Protein AF-A0A7J2HM50-F1 (afdb_monomer)

Nearest PDB structures (foldseek):
  4qa8-assembly1_A  TM=3.841E-01  e=3.245E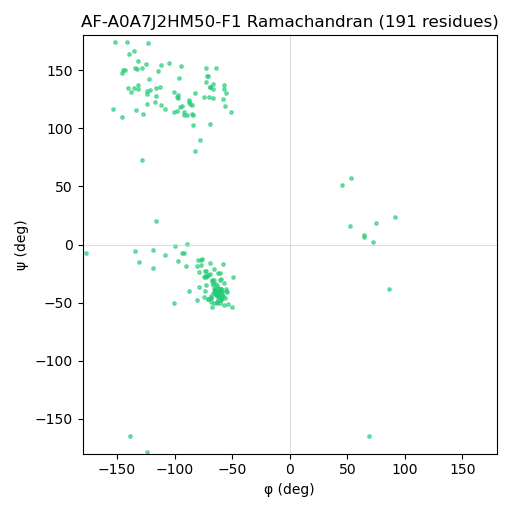+00  Mycobacterium tuberculosis variant bovis AF2122/97
  3cdd-assembly2_D  TM=2.716E-01  e=8.329E+00  Shewanella oneidensis MR-1

Secondary structure (DSSP, 8-state):
--EEEEETTEEEEEEEEEEEEETTEEEEEEEEEEEEEHHHHHS--S-TTS-EEEEEEEEE-TTTS-HHHHHHHHHHHSS-SHHHHHHHH--EE-HHHHHH---SSPPP----EEEE-SSS-EEEESSHHHHHHHIIIIIHHHHHHHHHTHHHHHTSBSSTT--BHHHHHHHHHH---HHHHHHHHHHHHHTT-

pLDDT: mean 90.36, std 8.56, range [51.78, 98.38]

Structure (mmCIF, N/CA/C/O backbone):
data_AF-A0A7J2HM50-F1
#
_entry.id   AF-A0A7J2HM50-F1
#
loop_
_atom_site.group_PDB
_atom_site.id
_atom_site.type_symbol
_atom_site.label_atom_id
_atom_site.label_alt_id
_atom_site.label_comp_id
_atom_site.label_asym_id
_atom_site.label_entity_id
_atom_site.label_seq_id
_atom_site.pdbx_PDB_ins_code
_atom_site.Cartn_x
_atom_site.Cartn_y
_atom_site.Cartn_z
_atom_site.occupancy
_atom_site.B_iso_or_equiv
_atom_site.auth_seq_id
_atom_site.auth_comp_id
_atom_site.auth_asym_id
_atom_site.auth_atom_id
_atom_site.pdbx_PDB_model_num
ATOM 1 N N . MET A 1 1 ? -12.171 10.254 -10.089 1.00 84.00 1 MET A N 1
ATOM 2 C CA . MET A 1 1 ? -10.933 10.661 -10.786 1.00 84.00 1 MET A CA 1
ATOM 3 C C . MET A 1 1 ? -9.874 10.498 -9.742 1.00 84.00 1 MET A C 1
ATOM 5 O O . MET A 1 1 ? -10.052 11.062 -8.670 1.00 84.00 1 MET A O 1
ATOM 9 N N . VAL A 1 2 ? -8.880 9.668 -10.039 1.00 94.94 2 VAL A N 1
ATOM 10 C CA . VAL A 1 2 ? -7.846 9.323 -9.071 1.00 94.94 2 VAL A CA 1
ATOM 11 C C . VAL A 1 2 ? -6.965 10.548 -8.846 1.00 94.94 2 VAL A C 1
ATOM 13 O O . VAL A 1 2 ? -6.499 11.164 -9.804 1.00 94.94 2 VAL A O 1
ATOM 16 N N . GLU A 1 3 ? -6.803 10.919 -7.585 1.00 97.25 3 GLU A N 1
ATOM 17 C CA . GLU A 1 3 ? -5.866 11.930 -7.113 1.00 97.25 3 GLU A CA 1
ATOM 18 C C . GLU A 1 3 ? -4.566 11.248 -6.678 1.00 97.25 3 GLU A C 1
ATOM 20 O O . GLU A 1 3 ? -4.557 10.070 -6.311 1.00 97.25 3 GLU A O 1
ATOM 25 N N . PHE A 1 4 ? -3.467 11.995 -6.737 1.00 97.56 4 PHE A N 1
ATOM 26 C CA . PHE A 1 4 ? -2.127 11.496 -6.459 1.00 97.56 4 PHE A CA 1
ATOM 27 C C . PHE A 1 4 ? -1.475 12.329 -5.364 1.00 97.56 4 PHE A C 1
ATOM 29 O O . PHE A 1 4 ? -1.471 13.559 -5.436 1.00 97.56 4 PHE A O 1
ATOM 36 N N . GLU A 1 5 ? -0.894 11.655 -4.381 1.00 97.31 5 GLU A N 1
ATOM 37 C CA . GLU A 1 5 ? -0.124 12.268 -3.306 1.00 97.31 5 GLU A CA 1
ATOM 38 C C . GLU A 1 5 ? 1.241 11.576 -3.229 1.00 97.31 5 GLU A C 1
ATOM 40 O O . GLU A 1 5 ? 1.327 10.383 -2.947 1.00 97.31 5 GLU A O 1
ATOM 45 N N . GLU A 1 6 ? 2.302 12.309 -3.562 1.00 96.50 6 GLU A N 1
ATOM 46 C CA . GLU A 1 6 ? 3.658 11.768 -3.680 1.00 96.50 6 GLU A CA 1
ATOM 47 C C . GLU A 1 6 ? 4.474 11.977 -2.408 1.00 96.50 6 GLU A C 1
ATOM 49 O O . GLU A 1 6 ? 4.412 13.023 -1.760 1.00 96.50 6 GLU A O 1
ATOM 54 N N . TYR A 1 7 ? 5.292 10.976 -2.113 1.00 95.00 7 TYR A N 1
ATOM 55 C CA . TYR A 1 7 ? 6.229 10.903 -1.008 1.00 95.00 7 TYR A CA 1
ATOM 56 C C . TYR A 1 7 ? 7.571 10.345 -1.529 1.00 95.00 7 TYR A C 1
ATOM 58 O O . TYR A 1 7 ? 7.629 9.833 -2.650 1.00 95.00 7 TYR A O 1
ATOM 66 N N . PRO A 1 8 ? 8.675 10.427 -0.765 1.00 92.56 8 PRO A N 1
ATOM 67 C CA . PRO A 1 8 ? 9.940 9.815 -1.178 1.00 92.56 8 PRO A CA 1
ATOM 68 C C . PRO A 1 8 ? 9.770 8.312 -1.458 1.00 92.56 8 PRO A C 1
ATOM 70 O O . PRO A 1 8 ? 9.339 7.582 -0.575 1.00 92.56 8 PRO A O 1
ATOM 73 N N . GLY A 1 9 ? 10.045 7.862 -2.688 1.00 93.62 9 GLY A N 1
ATOM 74 C CA . GLY A 1 9 ? 9.915 6.450 -3.088 1.00 93.62 9 GLY A CA 1
ATOM 75 C C . GLY A 1 9 ? 8.489 5.876 -3.051 1.00 93.62 9 GLY A C 1
ATOM 76 O O . GLY A 1 9 ? 8.313 4.675 -3.231 1.00 93.62 9 GLY A O 1
ATOM 77 N N . MET A 1 10 ? 7.455 6.694 -2.826 1.00 97.38 10 MET A N 1
ATOM 78 C CA . MET A 1 10 ? 6.094 6.210 -2.580 1.00 97.38 10 MET A CA 1
ATOM 79 C C . MET A 1 10 ? 5.042 7.160 -3.160 1.00 97.38 10 MET A C 1
ATOM 81 O O . MET A 1 10 ? 5.202 8.377 -3.174 1.00 97.38 10 MET A O 1
ATOM 85 N N . ILE A 1 11 ? 3.918 6.616 -3.613 1.00 98.38 11 ILE A N 1
ATOM 86 C CA . ILE A 1 11 ? 2.762 7.390 -4.064 1.00 98.38 11 ILE A CA 1
ATOM 87 C C . ILE A 1 11 ? 1.471 6.805 -3.508 1.00 98.38 11 ILE A C 1
ATOM 89 O O . ILE A 1 11 ? 1.241 5.602 -3.574 1.00 98.38 11 ILE A O 1
ATOM 93 N N . ALA A 1 12 ? 0.601 7.667 -2.996 1.00 98.19 12 ALA A N 1
ATOM 94 C CA . ALA A 1 12 ? -0.767 7.314 -2.667 1.00 98.19 12 ALA A CA 1
ATOM 95 C C . ALA A 1 12 ? -1.704 7.717 -3.808 1.00 98.19 12 ALA A C 1
ATOM 97 O O . ALA A 1 12 ? -1.701 8.854 -4.288 1.00 98.19 12 ALA A O 1
ATOM 98 N N . LEU A 1 13 ? -2.510 6.757 -4.238 1.00 98.19 13 LEU A N 1
ATOM 99 C CA . LEU A 1 13 ? -3.588 6.906 -5.195 1.00 98.19 13 LEU A CA 1
ATOM 100 C C . LEU A 1 13 ? -4.882 6.981 -4.392 1.00 98.19 13 LEU A C 1
ATOM 102 O O . LEU A 1 13 ? -5.125 6.138 -3.525 1.00 98.19 13 LEU A O 1
ATOM 106 N N . LYS A 1 14 ? -5.711 7.978 -4.692 1.00 98.00 14 LYS A N 1
ATOM 107 C CA . LYS A 1 14 ? -6.894 8.296 -3.887 1.00 98.00 14 LYS A CA 1
ATOM 108 C C . LYS A 1 14 ? -8.102 8.469 -4.791 1.00 98.00 14 LYS A C 1
ATOM 110 O O . LYS A 1 14 ? -8.040 9.186 -5.786 1.00 98.00 14 LYS A O 1
ATOM 115 N N . ASP A 1 15 ? -9.232 7.866 -4.450 1.00 97.31 15 ASP A N 1
ATOM 116 C CA . ASP A 1 15 ? -10.513 8.180 -5.084 1.00 97.31 15 ASP A CA 1
ATOM 117 C C . ASP A 1 15 ? -11.607 8.178 -4.018 1.00 97.31 15 ASP A C 1
ATOM 119 O O . ASP A 1 15 ? -11.710 7.272 -3.198 1.00 97.31 15 ASP A O 1
ATOM 123 N N . LYS A 1 16 ? -12.478 9.188 -4.047 1.00 95.19 16 LYS A N 1
ATOM 124 C CA . LYS A 1 16 ? -13.581 9.338 -3.084 1.00 95.19 16 LYS A CA 1
ATOM 125 C C . LYS A 1 16 ? -14.555 8.152 -3.039 1.00 95.19 16 LYS A C 1
ATOM 127 O O . LYS A 1 16 ? -15.383 8.088 -2.132 1.00 95.19 16 LYS A O 1
ATOM 132 N N . ASN A 1 17 ? -14.540 7.287 -4.053 1.00 95.88 17 ASN A N 1
ATOM 133 C CA . ASN A 1 17 ? -15.390 6.102 -4.125 1.00 95.88 17 ASN A CA 1
ATOM 134 C C . ASN A 1 17 ? -14.715 4.851 -3.541 1.00 95.88 17 ASN A C 1
ATOM 136 O O . ASN A 1 17 ? -15.369 3.817 -3.429 1.00 95.88 17 ASN A O 1
ATOM 140 N N . TRP A 1 18 ? -13.434 4.921 -3.178 1.00 97.19 18 TRP A N 1
ATOM 141 C CA . TRP A 1 18 ? -12.698 3.807 -2.589 1.00 97.19 18 TRP A CA 1
ATOM 142 C C . TRP A 1 18 ? -12.953 3.767 -1.090 1.00 97.19 18 TRP A C 1
ATOM 144 O O . TRP A 1 18 ? -12.468 4.597 -0.320 1.00 97.19 18 TRP A O 1
ATOM 154 N N . LYS A 1 19 ? -13.809 2.827 -0.690 1.00 96.19 19 LYS A N 1
ATOM 155 C CA . LYS A 1 19 ? -14.300 2.719 0.679 1.00 96.19 19 LYS A CA 1
ATOM 156 C C . LYS A 1 19 ? -14.455 1.266 1.100 1.00 96.19 19 LYS A C 1
ATOM 158 O O . LYS A 1 19 ? -14.781 0.406 0.284 1.00 96.19 19 LYS A O 1
ATOM 163 N N . ALA A 1 20 ? -14.294 1.030 2.392 1.00 94.50 20 ALA A N 1
ATOM 164 C CA . ALA A 1 20 ? -14.742 -0.167 3.089 1.00 94.50 20 ALA A CA 1
ATOM 165 C C . ALA A 1 20 ? -15.881 0.194 4.051 1.00 94.50 20 ALA A C 1
ATOM 167 O O . ALA A 1 20 ? -15.973 1.332 4.510 1.00 94.50 20 ALA A O 1
ATOM 168 N N . VAL A 1 21 ? -16.740 -0.776 4.364 1.00 92.06 21 VAL A N 1
ATOM 169 C CA . VAL A 1 21 ? -17.772 -0.634 5.399 1.00 92.06 21 VAL A CA 1
ATOM 170 C C . VAL A 1 21 ? -17.416 -1.562 6.551 1.00 92.06 21 VAL A C 1
ATOM 172 O O . VAL A 1 21 ? -17.314 -2.769 6.349 1.00 92.06 21 VAL A O 1
ATOM 175 N N . ILE A 1 22 ? -17.216 -0.993 7.738 1.00 87.81 22 ILE A N 1
ATOM 176 C CA . ILE A 1 22 ? -16.940 -1.719 8.984 1.00 87.81 22 ILE A CA 1
ATOM 177 C C . ILE A 1 22 ? -17.999 -1.283 9.990 1.00 87.81 22 ILE A C 1
ATOM 179 O O . ILE A 1 22 ? -18.112 -0.088 10.248 1.00 87.81 22 ILE A O 1
ATOM 183 N N . ASP A 1 23 ? -18.791 -2.221 10.514 1.00 85.31 23 ASP A N 1
ATOM 184 C CA . ASP A 1 23 ? -19.851 -1.957 11.501 1.00 85.31 23 ASP A CA 1
ATOM 185 C C . ASP A 1 23 ? -20.730 -0.737 11.146 1.00 85.31 23 ASP A C 1
ATOM 187 O O . ASP A 1 23 ? -20.903 0.193 11.932 1.00 85.31 23 ASP A O 1
ATOM 191 N N . ASP A 1 24 ? -21.243 -0.720 9.909 1.00 86.69 24 ASP A N 1
ATOM 192 C CA . ASP A 1 24 ? -22.063 0.355 9.319 1.00 86.69 24 ASP A CA 1
ATOM 193 C C . ASP A 1 24 ? -21.363 1.721 9.142 1.00 86.69 24 ASP A C 1
ATOM 195 O O . ASP A 1 24 ? -21.987 2.700 8.721 1.00 86.69 24 ASP A O 1
ATOM 199 N N . ARG A 1 25 ? -20.053 1.808 9.398 1.00 91.31 25 ARG A N 1
ATOM 200 C CA . ARG A 1 25 ? -19.233 2.996 9.141 1.00 91.31 25 ARG A CA 1
ATOM 201 C C . ARG A 1 25 ? -18.487 2.867 7.819 1.00 91.31 25 ARG A C 1
ATOM 203 O O . ARG A 1 25 ? -17.739 1.918 7.599 1.00 91.31 25 ARG A O 1
ATOM 210 N N . GLU A 1 26 ? -18.633 3.874 6.961 1.00 95.44 26 GLU A N 1
ATOM 211 C CA . GLU A 1 26 ? -17.787 4.023 5.777 1.00 95.44 26 GLU A CA 1
ATOM 212 C C . GLU A 1 26 ? -16.393 4.524 6.175 1.00 95.44 26 GLU A C 1
ATOM 214 O O . GLU A 1 26 ? -16.256 5.556 6.837 1.00 95.44 26 GLU A O 1
ATOM 219 N N . ILE A 1 27 ? -15.367 3.803 5.734 1.00 96.75 27 ILE A N 1
ATOM 220 C CA . ILE A 1 27 ? -13.954 4.136 5.898 1.00 96.75 27 ILE A CA 1
ATOM 221 C C . ILE A 1 27 ? -13.364 4.347 4.509 1.00 96.75 27 ILE A C 1
ATOM 223 O O . ILE A 1 27 ? -13.447 3.460 3.660 1.00 96.75 27 ILE A O 1
ATOM 227 N N . ASN A 1 28 ? -12.789 5.519 4.263 1.00 97.75 28 ASN A N 1
ATOM 228 C CA . ASN A 1 28 ? -12.095 5.823 3.019 1.00 97.75 28 ASN A CA 1
ATOM 229 C C . ASN A 1 28 ? -10.762 5.074 2.979 1.00 97.75 28 ASN A C 1
ATOM 231 O O . ASN A 1 28 ? -10.063 4.973 3.991 1.00 97.75 28 ASN A O 1
ATOM 235 N N . LEU A 1 29 ? -10.433 4.556 1.801 1.00 98.12 29 LEU A N 1
ATOM 236 C CA . LEU A 1 29 ? -9.229 3.780 1.558 1.00 98.12 29 LEU A CA 1
ATOM 237 C C . LEU A 1 29 ? -8.397 4.423 0.452 1.00 98.12 29 LEU A C 1
ATOM 239 O O . LEU A 1 29 ? -8.941 4.878 -0.554 1.00 98.12 29 LEU A O 1
ATOM 243 N N . ASP A 1 30 ? -7.085 4.363 0.622 1.00 98.00 30 ASP A N 1
ATOM 244 C CA . ASP A 1 30 ? -6.092 4.768 -0.363 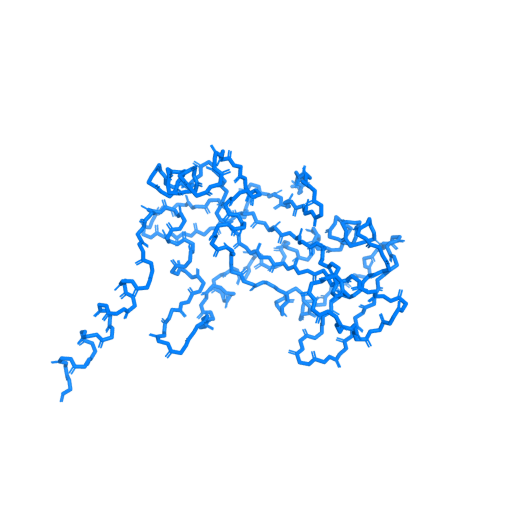1.00 98.00 30 ASP A CA 1
ATOM 245 C C . ASP A 1 30 ? -5.302 3.535 -0.824 1.00 98.00 30 ASP A C 1
ATOM 247 O O . ASP A 1 30 ? -5.104 2.579 -0.065 1.00 98.00 30 ASP A O 1
ATOM 251 N N . LEU A 1 31 ? -4.844 3.546 -2.077 1.00 98.31 31 LEU A N 1
ATOM 252 C CA . LEU A 1 31 ? -3.865 2.577 -2.566 1.00 98.31 31 LEU A CA 1
ATOM 253 C C . LEU A 1 31 ? -2.485 3.225 -2.514 1.00 98.31 31 LEU A C 1
ATOM 255 O O . LEU A 1 31 ? -2.218 4.181 -3.234 1.00 98.31 31 LEU A O 1
ATOM 259 N N . VAL A 1 32 ? -1.614 2.697 -1.671 1.00 98.25 32 VAL A N 1
ATOM 260 C CA . VAL A 1 32 ? -0.233 3.142 -1.518 1.00 98.25 32 VAL A CA 1
ATOM 261 C C . VAL A 1 32 ? 0.661 2.243 -2.357 1.00 98.25 32 VAL A C 1
ATOM 263 O O . VAL A 1 32 ? 0.605 1.023 -2.223 1.00 98.25 32 VAL A O 1
ATOM 266 N N . CYS A 1 33 ? 1.473 2.834 -3.224 1.00 98.12 33 CYS A N 1
ATOM 267 C CA . CYS A 1 33 ? 2.450 2.136 -4.044 1.00 98.12 33 CYS A CA 1
ATOM 268 C C . CYS A 1 33 ? 3.859 2.587 -3.653 1.00 98.12 33 CYS A C 1
ATOM 270 O O . CYS A 1 33 ? 4.130 3.787 -3.648 1.00 98.12 33 CYS A O 1
ATOM 272 N N . GLU A 1 34 ? 4.748 1.645 -3.355 1.00 97.94 34 GLU A N 1
ATOM 273 C CA . GLU A 1 34 ? 6.134 1.906 -2.960 1.00 97.94 34 GLU A CA 1
ATOM 274 C C . GLU A 1 34 ? 7.097 1.320 -3.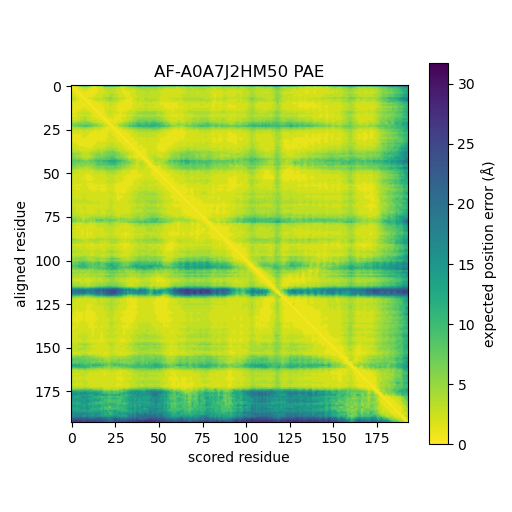996 1.00 97.94 34 GLU A C 1
ATOM 276 O O . GLU A 1 34 ? 6.937 0.188 -4.456 1.00 97.94 34 GLU A O 1
ATOM 281 N N . ALA A 1 35 ? 8.101 2.107 -4.366 1.00 97.69 35 ALA A N 1
ATOM 282 C CA . ALA A 1 35 ? 9.238 1.680 -5.157 1.00 97.69 35 ALA A CA 1
ATOM 283 C C . ALA A 1 35 ? 10.360 1.232 -4.210 1.00 97.69 35 ALA A C 1
ATOM 285 O O . ALA A 1 35 ? 10.919 2.044 -3.478 1.00 97.69 35 ALA A O 1
ATOM 286 N N . ILE A 1 36 ? 10.688 -0.058 -4.226 1.00 96.19 36 ILE A N 1
ATOM 287 C CA . ILE A 1 36 ? 11.703 -0.650 -3.353 1.00 96.19 36 ILE A CA 1
ATOM 288 C C . ILE A 1 36 ? 12.934 -1.001 -4.181 1.00 96.19 36 ILE A C 1
ATOM 290 O O . ILE A 1 36 ? 12.878 -1.884 -5.037 1.00 96.19 36 ILE A O 1
ATOM 294 N N . ASP A 1 37 ? 14.064 -0.359 -3.894 1.00 95.88 37 ASP A N 1
ATOM 295 C CA . ASP A 1 37 ? 15.367 -0.819 -4.374 1.00 95.88 37 ASP A CA 1
ATOM 296 C C . ASP A 1 37 ? 15.747 -2.125 -3.662 1.00 95.88 37 ASP A C 1
ATOM 298 O O . ASP A 1 37 ? 16.132 -2.141 -2.489 1.00 95.88 37 ASP A O 1
ATOM 302 N N . MET A 1 38 ? 15.617 -3.240 -4.381 1.00 94.50 38 MET A N 1
ATOM 303 C CA . MET A 1 38 ? 15.848 -4.573 -3.830 1.00 94.50 38 MET A CA 1
ATOM 304 C C . MET A 1 38 ? 17.327 -4.869 -3.586 1.00 94.50 38 MET A C 1
ATOM 306 O O . MET A 1 38 ? 17.640 -5.630 -2.663 1.00 94.50 38 MET A O 1
ATOM 310 N N . GLU A 1 39 ? 18.232 -4.246 -4.347 1.00 92.56 39 GLU A N 1
ATOM 311 C CA . GLU A 1 39 ? 19.673 -4.367 -4.120 1.00 92.56 39 GLU A CA 1
ATOM 312 C C . GLU A 1 39 ? 20.027 -3.736 -2.774 1.00 92.56 39 GLU A C 1
ATOM 314 O O . GLU A 1 39 ? 20.618 -4.389 -1.913 1.00 92.56 39 GLU A O 1
ATOM 319 N N . SER A 1 40 ? 19.566 -2.505 -2.548 1.00 91.50 40 SER A N 1
ATOM 320 C CA . SER A 1 40 ? 19.766 -1.798 -1.282 1.00 91.50 40 SER A CA 1
ATOM 321 C C . SER A 1 40 ? 19.048 -2.473 -0.105 1.00 91.50 40 SER A C 1
ATOM 323 O O . SER A 1 40 ? 19.589 -2.516 1.002 1.00 91.50 40 SER A O 1
ATOM 325 N N . ALA A 1 41 ? 17.841 -3.012 -0.316 1.00 91.00 41 ALA A N 1
ATOM 326 C CA . ALA A 1 41 ? 17.024 -3.593 0.752 1.00 91.00 41 ALA A CA 1
ATOM 327 C C . ALA A 1 41 ? 17.457 -5.009 1.166 1.00 91.00 41 ALA A C 1
ATOM 329 O O . ALA A 1 41 ? 17.356 -5.365 2.342 1.00 91.00 41 ALA A O 1
ATOM 330 N N . THR A 1 42 ? 17.904 -5.834 0.215 1.00 91.25 42 THR A N 1
ATOM 331 C CA . THR A 1 42 ? 18.129 -7.273 0.452 1.00 91.25 42 THR A CA 1
ATOM 332 C C . THR A 1 42 ? 19.484 -7.788 -0.024 1.00 91.25 42 THR A C 1
ATOM 334 O O . THR A 1 42 ? 19.893 -8.871 0.389 1.00 91.25 42 THR A O 1
ATOM 337 N N . GLY A 1 43 ? 20.198 -7.033 -0.863 1.00 89.75 43 GLY A N 1
ATOM 338 C CA . GLY A 1 43 ? 21.407 -7.498 -1.545 1.00 89.75 43 GLY A CA 1
ATOM 339 C C . GLY A 1 43 ? 21.140 -8.507 -2.666 1.00 89.75 43 GLY A C 1
ATOM 340 O O . GLY A 1 43 ? 22.088 -8.996 -3.276 1.00 89.75 43 GLY A O 1
ATOM 341 N N . GLU A 1 44 ? 19.874 -8.828 -2.944 1.00 86.19 44 GLU A N 1
ATOM 342 C CA . GLU A 1 44 ? 19.461 -9.762 -3.987 1.00 86.19 44 GLU A CA 1
ATOM 343 C C . GLU A 1 44 ? 18.485 -9.082 -4.949 1.00 86.19 44 GLU A C 1
ATOM 345 O O . GLU A 1 44 ? 17.469 -8.511 -4.552 1.00 86.19 44 GLU A O 1
ATOM 350 N N . VAL A 1 45 ? 18.772 -9.186 -6.245 1.00 87.88 45 VAL A N 1
ATOM 351 C CA . VAL A 1 45 ? 17.924 -8.642 -7.305 1.00 87.88 45 VAL A CA 1
ATOM 352 C C . VAL A 1 45 ? 17.510 -9.779 -8.227 1.00 87.88 45 VAL A C 1
ATOM 354 O O . VAL A 1 45 ? 18.340 -10.590 -8.636 1.00 87.88 45 VAL A O 1
ATOM 357 N N . LYS A 1 46 ? 16.216 -9.858 -8.568 1.00 84.50 46 LYS A N 1
ATOM 358 C CA . LYS A 1 46 ? 15.736 -10.866 -9.530 1.00 84.50 46 LYS A CA 1
ATOM 359 C C . LYS A 1 46 ? 16.271 -10.599 -10.938 1.00 84.50 46 LYS A C 1
ATOM 361 O O . LYS A 1 46 ? 16.436 -11.537 -11.713 1.00 84.50 46 LYS A O 1
ATOM 366 N N . ASP A 1 47 ? 16.503 -9.331 -11.258 1.00 89.56 47 ASP A N 1
ATOM 367 C CA . ASP A 1 47 ? 17.011 -8.882 -12.542 1.00 89.56 47 ASP A CA 1
ATOM 368 C C . ASP A 1 47 ? 17.757 -7.547 -12.408 1.00 89.56 47 ASP A C 1
ATOM 370 O O . ASP A 1 47 ? 17.159 -6.535 -12.055 1.00 89.56 47 ASP A O 1
ATOM 374 N N . GLU A 1 48 ? 19.056 -7.544 -12.703 1.00 90.69 48 GLU A N 1
ATOM 375 C CA . GLU A 1 48 ? 19.922 -6.365 -12.537 1.00 90.69 48 GLU A CA 1
ATOM 376 C C . GLU A 1 48 ? 19.512 -5.171 -13.420 1.00 90.69 48 GLU A C 1
ATOM 378 O O . GLU A 1 48 ? 19.809 -4.030 -13.078 1.00 90.69 48 GLU A O 1
ATOM 383 N N . GLU A 1 49 ? 18.823 -5.395 -14.547 1.00 94.00 49 GLU A N 1
ATOM 384 C CA . GLU A 1 49 ? 18.345 -4.299 -15.404 1.00 94.00 49 GLU A CA 1
ATOM 385 C C . GLU A 1 49 ? 17.076 -3.639 -14.834 1.00 94.00 49 GLU A C 1
ATOM 387 O O . GLU A 1 49 ? 16.794 -2.478 -15.130 1.00 94.00 49 GLU A O 1
ATOM 392 N N . TYR A 1 50 ? 16.318 -4.356 -14.000 1.00 95.06 50 TYR A N 1
ATOM 393 C CA . TYR A 1 50 ? 15.078 -3.880 -13.384 1.00 95.06 50 TYR A CA 1
ATOM 394 C C . TYR A 1 50 ? 15.142 -4.108 -11.872 1.00 95.06 50 TYR A C 1
ATOM 396 O O . TYR A 1 50 ? 14.472 -5.016 -11.381 1.00 95.06 50 TYR A O 1
ATOM 404 N N . PRO A 1 51 ? 15.952 -3.331 -11.129 1.00 95.50 51 PRO A N 1
ATOM 405 C CA . PRO A 1 51 ? 16.230 -3.610 -9.724 1.00 95.50 51 PRO A CA 1
ATOM 406 C C . PRO A 1 51 ? 15.131 -3.158 -8.758 1.00 95.50 51 PRO A C 1
ATOM 408 O O . PRO A 1 51 ? 15.129 -3.561 -7.593 1.00 95.50 51 PRO A O 1
ATOM 411 N N . ILE A 1 52 ? 14.193 -2.331 -9.223 1.00 97.06 52 ILE A N 1
ATOM 412 C CA . ILE A 1 52 ? 13.177 -1.713 -8.375 1.00 97.06 52 ILE A CA 1
ATOM 413 C C . ILE A 1 52 ? 11.915 -2.569 -8.369 1.00 97.06 52 ILE A C 1
ATOM 415 O O . ILE A 1 52 ? 11.285 -2.752 -9.407 1.00 97.06 52 ILE A O 1
ATOM 419 N N . LEU A 1 53 ? 11.501 -3.061 -7.207 1.00 95.44 53 LEU A N 1
ATOM 420 C CA . LEU A 1 53 ? 10.220 -3.739 -7.031 1.00 95.44 53 LEU A CA 1
ATOM 421 C C . LEU A 1 53 ? 9.131 -2.705 -6.721 1.00 95.44 53 LEU A C 1
ATOM 423 O O . LEU A 1 53 ? 9.248 -1.957 -5.755 1.00 95.44 53 LEU A O 1
ATOM 427 N N . LEU A 1 54 ? 8.055 -2.684 -7.507 1.00 96.06 54 LEU A N 1
ATOM 428 C CA . LEU A 1 54 ? 6.868 -1.887 -7.202 1.00 96.06 54 LEU A CA 1
ATOM 429 C C . LEU A 1 54 ? 5.902 -2.718 -6.356 1.00 96.06 54 LEU A C 1
ATOM 431 O O . LEU A 1 54 ? 5.300 -3.664 -6.871 1.00 96.06 54 LEU A O 1
ATOM 435 N N . THR A 1 55 ? 5.732 -2.342 -5.090 1.00 95.38 55 THR A N 1
ATOM 436 C CA . THR A 1 55 ? 4.782 -2.979 -4.171 1.00 95.38 55 THR A CA 1
ATOM 437 C C . THR A 1 55 ? 3.552 -2.108 -3.938 1.00 95.38 55 THR A C 1
ATOM 439 O O . THR A 1 55 ? 3.587 -0.893 -4.143 1.00 95.38 55 THR A O 1
ATOM 442 N N . CYS A 1 56 ? 2.427 -2.713 -3.558 1.00 96.00 56 CYS A N 1
ATOM 443 C CA . CYS A 1 56 ? 1.153 -2.020 -3.378 1.00 96.00 56 CYS A CA 1
ATOM 444 C C . CYS A 1 56 ? 0.410 -2.480 -2.129 1.00 96.00 56 CYS A C 1
ATOM 446 O O . CYS A 1 56 ? 0.162 -3.668 -1.942 1.00 96.00 56 CYS A O 1
ATOM 448 N N . SER A 1 57 ? -0.055 -1.530 -1.324 1.00 97.12 57 SER A N 1
AT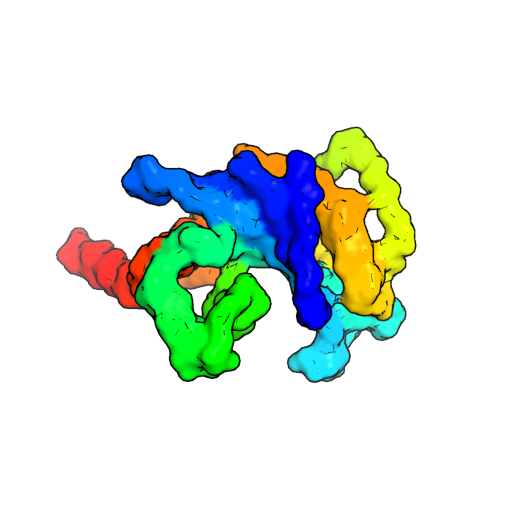OM 449 C CA . SER A 1 57 ? -0.840 -1.777 -0.118 1.00 97.12 57 SER A CA 1
ATOM 450 C C . SER A 1 57 ? -2.087 -0.903 -0.065 1.00 97.12 57 SER A C 1
ATOM 452 O O . SER A 1 57 ? -2.038 0.293 -0.329 1.00 97.12 57 SER A O 1
ATOM 454 N N . ILE A 1 58 ? -3.213 -1.483 0.331 1.00 97.94 58 ILE A N 1
ATOM 455 C CA . ILE A 1 58 ? -4.420 -0.738 0.687 1.00 97.94 58 ILE A CA 1
ATOM 456 C C . ILE A 1 58 ? -4.276 -0.250 2.128 1.00 97.94 58 ILE A C 1
ATOM 458 O O . ILE A 1 58 ? -3.963 -1.035 3.029 1.00 97.94 58 ILE A O 1
ATOM 462 N N . MET A 1 59 ? -4.536 1.033 2.349 1.00 97.62 59 MET A N 1
ATOM 463 C CA . MET A 1 59 ? -4.486 1.673 3.662 1.00 97.62 59 MET A CA 1
ATOM 464 C C . MET A 1 59 ? -5.730 2.515 3.918 1.00 97.62 59 MET A C 1
ATOM 466 O O . MET A 1 59 ? -6.405 2.947 2.987 1.00 97.62 59 MET A O 1
ATOM 470 N N . VAL A 1 60 ? -6.032 2.769 5.189 1.00 97.75 60 VAL A N 1
ATOM 471 C CA . VAL A 1 60 ? -7.058 3.742 5.582 1.00 97.75 60 VAL A CA 1
ATOM 472 C C . VAL A 1 60 ? -6.584 5.155 5.249 1.00 97.75 60 VAL A C 1
ATOM 474 O O . VAL A 1 60 ? -5.454 5.513 5.564 1.00 97.75 60 VAL A O 1
ATOM 477 N N . ASP A 1 61 ? -7.452 5.980 4.663 1.00 97.19 61 ASP A N 1
ATOM 478 C CA . ASP A 1 61 ? -7.168 7.401 4.432 1.00 97.19 61 ASP A CA 1
ATOM 479 C C . ASP A 1 61 ? -6.837 8.084 5.777 1.00 97.19 61 ASP A C 1
ATOM 481 O O . ASP A 1 61 ? -7.570 7.900 6.763 1.00 97.19 61 ASP A O 1
ATOM 485 N N . PRO A 1 62 ? -5.775 8.910 5.860 1.00 95.81 62 PRO A N 1
ATOM 486 C CA . PRO A 1 62 ? -5.395 9.605 7.086 1.00 95.81 62 PRO A CA 1
ATOM 487 C C . PRO A 1 62 ? -6.538 10.339 7.795 1.00 95.81 62 PRO A C 1
ATOM 489 O O . PRO A 1 62 ? -6.496 10.489 9.019 1.00 95.81 62 PRO A O 1
ATOM 492 N N . LYS A 1 63 ? -7.576 10.803 7.089 1.00 95.44 63 LYS A N 1
ATOM 493 C CA . LYS A 1 63 ? -8.737 11.464 7.709 1.00 95.44 63 LYS A CA 1
ATOM 494 C C . LYS A 1 63 ? -9.574 10.516 8.575 1.00 95.44 63 LYS A C 1
ATOM 496 O O . LYS A 1 63 ? -10.064 10.953 9.615 1.00 95.44 63 LYS A O 1
ATOM 501 N N . ASP A 1 64 ? -9.655 9.237 8.210 1.00 96.62 64 ASP A N 1
ATOM 502 C CA . ASP A 1 64 ? -10.481 8.233 8.890 1.00 96.62 64 ASP A CA 1
ATOM 503 C C . ASP A 1 64 ? -9.713 7.388 9.906 1.00 96.62 64 ASP A C 1
ATOM 505 O O . ASP A 1 64 ? -10.337 6.755 10.763 1.00 96.62 64 ASP A O 1
ATOM 509 N N . MET A 1 65 ? -8.377 7.433 9.873 1.00 96.25 65 MET A N 1
ATOM 510 C CA . MET A 1 65 ? -7.534 6.818 10.897 1.00 96.25 65 MET A CA 1
ATOM 511 C C . MET A 1 65 ? -7.858 7.366 12.296 1.00 96.25 65 MET A C 1
ATOM 513 O O . MET A 1 65 ? -8.002 8.585 12.497 1.00 96.25 65 MET A O 1
ATOM 517 N N . SER A 1 66 ? -7.922 6.472 13.287 1.00 95.62 66 SER A N 1
ATOM 518 C CA . SER A 1 66 ? -8.275 6.844 14.662 1.00 95.62 66 SER A CA 1
ATOM 519 C C . SER A 1 66 ? -7.244 7.779 15.293 1.00 95.62 66 SER A C 1
ATOM 521 O O . SER A 1 66 ? -6.047 7.721 15.010 1.00 95.62 66 SER A O 1
ATOM 523 N N . SER A 1 67 ? -7.681 8.616 16.237 1.00 95.69 67 SER A N 1
ATOM 524 C CA . SER A 1 67 ? -6.764 9.458 17.017 1.00 95.69 67 SER A CA 1
ATOM 525 C C . SER A 1 67 ? -5.749 8.643 17.820 1.00 95.69 67 SER A C 1
ATOM 527 O O . SER A 1 67 ? -4.636 9.116 18.035 1.00 95.69 67 SER A O 1
ATOM 529 N N . LYS A 1 68 ? -6.124 7.432 18.255 1.00 94.75 68 LYS A N 1
ATOM 530 C CA . LYS A 1 68 ? -5.225 6.519 18.960 1.00 94.75 68 LYS A CA 1
ATOM 531 C C . LYS A 1 68 ? -4.117 6.028 18.028 1.00 94.75 68 LYS A C 1
ATOM 533 O O . LYS A 1 68 ? -2.956 6.261 18.326 1.00 94.75 68 LYS A O 1
ATOM 538 N N . TYR A 1 69 ? -4.475 5.471 16.872 1.00 94.88 69 TYR A N 1
ATOM 539 C CA . TYR A 1 69 ? -3.506 5.023 15.869 1.00 94.88 69 TYR A CA 1
ATOM 540 C C . TYR A 1 69 ? -2.571 6.162 15.435 1.00 94.88 69 TYR A C 1
ATOM 542 O O . TYR A 1 69 ? -1.355 6.014 15.449 1.00 94.88 69 TYR A O 1
ATOM 550 N N . LYS A 1 70 ? -3.122 7.352 15.157 1.00 95.88 70 LYS A N 1
ATOM 551 C CA . LYS A 1 70 ? -2.335 8.559 14.839 1.00 95.88 70 LYS A CA 1
ATOM 552 C C . LYS A 1 70 ? -1.313 8.902 15.917 1.00 95.88 70 LYS A C 1
ATOM 554 O O . LYS A 1 70 ? -0.224 9.368 15.601 1.00 95.88 70 LYS A O 1
ATOM 559 N N . LYS A 1 71 ? -1.685 8.745 17.187 1.00 95.44 71 LYS A N 1
ATOM 560 C CA . LYS A 1 71 ? -0.787 8.991 18.313 1.00 95.44 71 LYS A CA 1
ATOM 561 C C . LYS A 1 71 ? 0.327 7.944 18.349 1.00 95.44 71 LYS A C 1
ATOM 563 O O . LYS A 1 71 ? 1.480 8.339 18.465 1.00 95.44 71 LYS A O 1
ATOM 568 N N . ASP A 1 72 ? -0.011 6.668 18.187 1.00 93.00 72 ASP A N 1
ATOM 569 C CA . ASP A 1 72 ? 0.959 5.568 18.181 1.00 93.00 72 ASP A CA 1
ATOM 570 C C . ASP A 1 72 ? 1.989 5.741 17.039 1.00 93.00 72 ASP A C 1
ATOM 572 O O . ASP A 1 72 ? 3.192 5.612 17.264 1.00 93.00 72 ASP A O 1
ATOM 576 N N . VAL A 1 73 ? 1.539 6.159 15.846 1.00 93.62 73 VAL A N 1
ATOM 577 C CA . VAL A 1 73 ? 2.423 6.516 14.717 1.00 93.62 73 VAL A CA 1
ATOM 578 C C . VAL A 1 73 ? 3.347 7.677 15.088 1.00 93.62 73 VAL A C 1
ATOM 580 O O . VAL A 1 73 ? 4.556 7.554 14.928 1.00 93.62 73 VAL A O 1
ATOM 583 N N . LYS A 1 74 ? 2.819 8.781 15.639 1.00 95.44 74 LYS A N 1
ATOM 584 C CA . LYS A 1 74 ? 3.644 9.938 16.048 1.00 95.44 74 LYS A CA 1
ATOM 585 C C . LYS A 1 74 ? 4.681 9.582 17.102 1.00 95.44 74 LYS A C 1
ATOM 587 O O . LYS A 1 74 ? 5.788 10.105 17.065 1.00 95.44 74 LYS A O 1
ATOM 592 N N . GLU A 1 75 ? 4.331 8.724 18.053 1.00 94.88 75 GLU A N 1
ATOM 593 C CA . GLU A 1 75 ? 5.267 8.270 19.083 1.00 94.88 75 GLU A CA 1
ATOM 594 C C . GLU A 1 75 ? 6.407 7.430 18.487 1.00 94.88 75 GLU A C 1
ATOM 596 O O . GLU A 1 75 ? 7.524 7.482 19.000 1.00 94.88 75 GLU A O 1
ATOM 601 N N . SER A 1 76 ? 6.157 6.710 17.389 1.00 91.19 76 SER A N 1
ATOM 602 C CA . SER A 1 76 ? 7.163 5.891 16.705 1.00 91.19 76 SER A CA 1
ATOM 603 C C . SER A 1 76 ? 7.977 6.649 15.650 1.00 91.19 76 SER A C 1
ATOM 605 O O . SER A 1 76 ? 9.175 6.409 15.524 1.00 91.19 76 SER A O 1
ATOM 607 N N . ALA A 1 77 ? 7.338 7.523 14.871 1.00 88.81 77 ALA A N 1
ATOM 608 C CA . ALA A 1 77 ? 7.907 8.173 13.686 1.00 88.81 77 ALA A CA 1
ATOM 609 C C . ALA A 1 77 ? 8.198 9.674 13.886 1.00 88.81 77 ALA A C 1
ATOM 611 O O . ALA A 1 77 ? 8.824 10.307 13.043 1.00 88.81 77 ALA A O 1
ATOM 612 N N . GLY A 1 78 ? 7.758 10.264 14.999 1.00 88.81 78 GLY A N 1
ATOM 613 C CA . GLY A 1 78 ? 7.908 11.689 15.315 1.00 88.81 78 GLY A CA 1
ATOM 614 C C . GLY A 1 78 ? 6.799 12.573 14.737 1.00 88.81 78 GLY A C 1
ATOM 615 O O . GLY A 1 78 ? 6.317 13.477 15.423 1.00 88.81 78 GLY A O 1
ATOM 616 N N . GLU A 1 79 ? 6.340 12.288 13.518 1.00 91.88 79 GLU A N 1
ATOM 617 C CA . GLU A 1 79 ? 5.257 13.014 12.843 1.00 91.88 79 GLU A CA 1
ATOM 618 C C . GLU A 1 79 ? 4.113 12.084 12.404 1.00 91.88 79 GLU A C 1
ATOM 620 O O . GLU A 1 79 ? 4.077 10.902 12.746 1.00 91.88 79 GLU A O 1
ATOM 625 N N . PHE A 1 80 ? 3.089 12.653 11.757 1.00 94.06 80 PHE A N 1
ATOM 626 C CA . PHE A 1 80 ? 1.998 11.872 11.177 1.00 94.06 80 PHE A CA 1
ATOM 627 C C . PHE A 1 80 ? 1.691 12.328 9.757 1.00 94.06 80 PHE A C 1
ATOM 629 O O . PHE A 1 80 ? 1.161 13.422 9.544 1.00 94.06 80 PHE A O 1
ATOM 636 N N . SER A 1 81 ? 1.920 11.408 8.834 1.00 94.25 81 SER A N 1
ATOM 637 C CA . SER A 1 81 ? 1.503 11.411 7.440 1.00 94.25 81 SER A CA 1
ATOM 638 C C . SER A 1 81 ? 1.084 9.992 7.032 1.00 94.25 81 SER A C 1
ATOM 640 O O . SER A 1 81 ? 1.235 9.042 7.809 1.00 94.25 81 SER A O 1
ATOM 642 N N . LEU A 1 82 ? 0.555 9.823 5.815 1.00 94.50 82 LEU A N 1
ATOM 643 C CA . LEU A 1 82 ? 0.290 8.482 5.282 1.00 94.50 82 LEU A CA 1
ATOM 644 C C . LEU A 1 82 ? 1.590 7.683 5.120 1.00 94.50 82 LEU A C 1
ATOM 646 O O . LEU A 1 82 ? 1.603 6.489 5.396 1.00 94.50 82 LEU A O 1
ATOM 650 N N . TYR A 1 83 ? 2.682 8.358 4.751 1.00 94.62 83 TYR A N 1
ATOM 651 C CA . TYR A 1 83 ? 4.027 7.787 4.696 1.00 94.62 83 TYR A CA 1
ATOM 652 C C . TYR A 1 83 ? 4.453 7.217 6.053 1.00 94.62 83 TYR A C 1
ATOM 654 O O . TYR A 1 83 ? 4.776 6.036 6.150 1.00 94.62 83 TYR A O 1
ATOM 662 N N . ASP A 1 84 ? 4.344 7.999 7.130 1.00 94.25 84 ASP A N 1
ATOM 663 C CA . ASP A 1 84 ? 4.701 7.523 8.476 1.00 94.25 84 ASP A CA 1
ATOM 664 C C . ASP A 1 84 ? 3.830 6.340 8.914 1.00 94.25 84 ASP A C 1
ATOM 666 O O . ASP A 1 84 ? 4.312 5.380 9.513 1.00 94.25 84 ASP A O 1
ATOM 670 N N . ALA A 1 85 ? 2.535 6.388 8.593 1.00 94.31 85 ALA A N 1
ATOM 671 C CA . ALA A 1 85 ? 1.610 5.308 8.902 1.00 94.31 85 ALA A CA 1
ATOM 672 C C . ALA A 1 85 ? 1.939 4.016 8.135 1.00 94.31 85 ALA A C 1
ATOM 674 O O . ALA A 1 85 ? 1.810 2.931 8.709 1.00 94.31 85 ALA A O 1
ATOM 675 N N . TYR A 1 86 ? 2.354 4.132 6.870 1.00 94.56 86 TYR A N 1
ATOM 676 C CA . TYR A 1 86 ? 2.777 3.008 6.040 1.00 94.56 86 TYR A CA 1
ATOM 677 C C . TYR A 1 86 ? 4.021 2.336 6.626 1.00 94.56 86 TYR A C 1
ATOM 679 O O . TYR A 1 86 ? 3.994 1.135 6.876 1.00 94.56 86 TYR A O 1
ATOM 687 N N . TYR A 1 87 ? 5.068 3.092 6.965 1.00 92.00 87 TYR A N 1
ATOM 688 C CA . TYR A 1 87 ? 6.271 2.505 7.575 1.00 92.00 87 TYR A CA 1
ATOM 689 C C . TYR A 1 87 ? 6.052 1.997 9.004 1.00 92.00 87 TYR A C 1
ATOM 691 O O . TYR A 1 87 ? 6.759 1.093 9.447 1.00 92.00 87 TYR A O 1
ATOM 699 N N . TYR A 1 88 ? 5.075 2.544 9.733 1.00 90.94 88 TYR A N 1
ATOM 700 C CA . TYR A 1 88 ? 4.757 2.096 11.088 1.00 90.94 88 TYR A CA 1
ATOM 701 C C . TYR A 1 88 ? 4.097 0.710 11.129 1.00 90.94 88 TYR A C 1
ATOM 703 O O . TYR A 1 88 ? 4.476 -0.118 11.957 1.00 90.94 88 TYR A O 1
ATOM 711 N N . SER A 1 89 ? 3.093 0.449 10.280 1.00 89.44 89 SER A N 1
ATOM 712 C CA . SER A 1 89 ? 2.321 -0.807 10.354 1.00 89.44 89 SER A CA 1
ATOM 713 C C . SER A 1 89 ? 2.075 -1.522 9.025 1.00 89.44 89 SER A C 1
ATOM 715 O O . SER A 1 89 ? 1.546 -2.636 9.031 1.00 89.44 89 SER A O 1
ATOM 717 N N . GLY A 1 90 ? 2.469 -0.925 7.902 1.00 91.25 90 GLY A N 1
ATOM 718 C CA . GLY A 1 90 ? 2.133 -1.394 6.562 1.00 91.25 90 GLY A CA 1
ATOM 719 C C . GLY A 1 90 ? 0.647 -1.238 6.238 1.00 91.25 90 GLY A C 1
ATOM 720 O O . GLY A 1 90 ? -0.105 -0.536 6.916 1.00 91.25 90 GLY A O 1
ATOM 721 N N . GLY A 1 91 ? 0.206 -1.920 5.184 1.00 93.75 91 GLY A N 1
ATOM 722 C CA . GLY A 1 91 ? -1.201 -2.017 4.806 1.00 93.75 91 GLY A CA 1
ATOM 723 C C . GLY A 1 91 ? -1.574 -3.425 4.357 1.00 93.75 91 GLY A C 1
ATOM 724 O O . GLY A 1 91 ? -0.851 -4.395 4.589 1.00 93.75 91 GLY A O 1
ATOM 725 N N . VAL A 1 92 ? -2.730 -3.549 3.711 1.00 95.31 92 VAL A N 1
ATOM 726 C CA . VAL A 1 92 ? -3.163 -4.819 3.120 1.00 95.31 92 VAL A CA 1
ATOM 727 C C . VAL A 1 92 ? -2.546 -4.953 1.734 1.00 95.31 92 VAL A C 1
ATOM 729 O O . VAL A 1 92 ? -2.921 -4.207 0.833 1.00 95.31 92 VAL A O 1
ATOM 732 N N . LEU A 1 93 ? -1.630 -5.907 1.551 1.00 93.31 93 LEU A N 1
ATOM 733 C CA . LEU A 1 93 ? -0.972 -6.138 0.260 1.00 93.31 93 LEU A CA 1
ATOM 734 C C . LEU A 1 93 ? -1.991 -6.369 -0.865 1.00 93.31 93 LEU A C 1
ATOM 736 O O . LEU A 1 93 ? -2.894 -7.202 -0.753 1.00 93.31 93 LEU A O 1
ATOM 740 N N . ALA A 1 94 ? -1.812 -5.645 -1.964 1.00 93.75 94 ALA A N 1
ATOM 741 C CA . ALA A 1 94 ? -2.708 -5.620 -3.115 1.00 93.75 94 ALA A CA 1
ATOM 742 C C . ALA A 1 94 ? -2.036 -6.095 -4.413 1.00 93.75 94 ALA A C 1
ATOM 744 O O . ALA A 1 94 ? -2.723 -6.247 -5.425 1.00 93.75 94 ALA A O 1
ATOM 745 N N . ASP A 1 95 ? -0.732 -6.381 -4.387 1.00 91.00 95 ASP A N 1
ATOM 746 C CA . ASP A 1 95 ? 0.087 -6.753 -5.551 1.00 91.00 95 ASP A CA 1
ATOM 747 C C . ASP A 1 95 ? -0.547 -7.874 -6.366 1.00 91.00 95 ASP A C 1
ATOM 749 O O . ASP A 1 95 ? -0.836 -7.725 -7.548 1.00 91.00 95 ASP A O 1
ATOM 753 N N . ARG A 1 96 ? -0.874 -8.987 -5.702 1.00 86.19 96 ARG A N 1
ATOM 754 C CA . ARG A 1 96 ? -1.463 -10.160 -6.359 1.00 86.19 96 ARG A CA 1
ATOM 755 C C . ARG A 1 96 ? -2.814 -9.861 -6.996 1.00 86.19 96 ARG A C 1
ATOM 757 O O . ARG A 1 96 ? -3.114 -10.390 -8.065 1.00 86.19 96 ARG A O 1
ATOM 764 N N . ALA A 1 97 ? -3.630 -9.030 -6.350 1.00 90.06 97 ALA A N 1
ATOM 765 C CA . ALA A 1 97 ? -4.928 -8.650 -6.888 1.00 90.06 97 ALA A CA 1
ATOM 766 C C . ALA A 1 97 ? -4.753 -7.771 -8.136 1.00 90.06 97 ALA A C 1
ATOM 768 O O . ALA A 1 97 ? -5.350 -8.059 -9.172 1.00 90.06 97 ALA A O 1
ATOM 769 N N . LEU A 1 98 ? -3.874 -6.768 -8.079 1.00 90.88 98 LEU A N 1
ATOM 770 C CA . LEU A 1 98 ? -3.568 -5.879 -9.205 1.00 90.88 98 LEU A CA 1
ATOM 771 C C . LEU A 1 98 ? -2.910 -6.618 -10.381 1.00 90.88 98 LEU A C 1
ATOM 773 O O . LEU A 1 98 ? -3.263 -6.386 -11.544 1.00 90.88 98 LEU A O 1
ATOM 777 N N . SER A 1 99 ? -1.990 -7.539 -10.104 1.00 83.56 99 SER A N 1
ATOM 778 C CA . SER A 1 99 ? -1.314 -8.349 -11.121 1.00 83.56 99 SER A CA 1
ATOM 779 C C . SER A 1 99 ? -2.224 -9.403 -11.751 1.00 83.56 99 SER A C 1
ATOM 781 O O . SER A 1 99 ? -2.028 -9.768 -12.909 1.00 83.56 99 SER A O 1
ATOM 783 N N . GLY A 1 100 ? -3.241 -9.874 -11.025 1.00 83.44 100 GLY A N 1
ATOM 784 C CA . GLY A 1 100 ? -4.273 -10.770 -11.553 1.00 83.44 100 GLY A CA 1
ATOM 785 C C . GLY A 1 100 ? -5.333 -10.069 -12.411 1.00 83.44 100 GLY A C 1
ATOM 786 O O . GLY A 1 100 ? -6.046 -10.734 -13.163 1.00 83.44 100 GLY A O 1
ATOM 787 N N . MET A 1 101 ? -5.449 -8.742 -12.318 1.00 86.56 101 MET A N 1
ATOM 788 C CA . MET A 1 101 ? -6.420 -7.961 -13.086 1.00 86.56 101 MET A CA 1
ATOM 789 C C . MET A 1 101 ? -5.891 -7.640 -14.482 1.00 86.56 101 MET A C 1
ATOM 791 O O . MET A 1 101 ? -4.980 -6.825 -14.652 1.00 86.56 101 MET A O 1
ATOM 795 N N . GLU A 1 102 ? -6.515 -8.241 -15.490 1.00 83.12 102 GLU A N 1
ATOM 796 C CA . GLU A 1 102 ? -6.272 -7.920 -16.895 1.00 83.12 102 GLU A CA 1
ATOM 797 C C . GLU A 1 102 ? -7.187 -6.767 -17.336 1.00 83.12 102 GLU A C 1
ATOM 799 O O . GLU A 1 102 ? -8.414 -6.871 -17.224 1.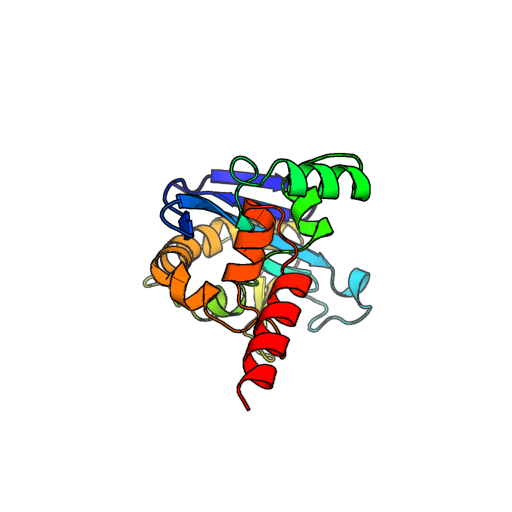00 83.12 102 GLU A O 1
ATOM 804 N N . PRO A 1 103 ? -6.635 -5.646 -17.831 1.00 77.69 103 PRO A N 1
ATOM 805 C CA . PRO A 1 103 ? -7.455 -4.540 -18.292 1.00 77.69 103 PRO A CA 1
ATOM 806 C C . PRO A 1 103 ? -8.147 -4.898 -19.615 1.00 77.69 103 PRO A C 1
ATOM 808 O O . PRO A 1 103 ? -7.572 -5.540 -20.491 1.00 77.69 103 PRO A O 1
ATOM 811 N N . VAL A 1 104 ? -9.379 -4.414 -19.807 1.00 75.75 104 VAL A N 1
ATOM 812 C CA . VAL A 1 104 ? -10.177 -4.653 -21.034 1.00 75.75 104 VAL A CA 1
ATOM 813 C C . VAL A 1 104 ? -9.484 -4.108 -22.296 1.00 75.75 104 VAL A C 1
ATOM 815 O O . VAL A 1 104 ? -9.724 -4.575 -23.408 1.00 75.75 104 VAL A O 1
ATOM 818 N N . LYS A 1 105 ? -8.611 -3.110 -22.128 1.00 83.06 105 LYS A N 1
ATOM 819 C CA . LYS A 1 105 ? -7.775 -2.511 -23.172 1.00 83.06 105 LYS A CA 1
ATOM 820 C C . LYS A 1 105 ? -6.348 -2.357 -22.657 1.00 83.06 105 LYS A C 1
ATOM 822 O O . LYS A 1 105 ? -6.147 -2.144 -21.464 1.00 83.06 105 LYS A O 1
ATOM 827 N N . LYS A 1 106 ? -5.362 -2.388 -23.558 1.00 86.50 106 LYS A N 1
ATOM 828 C CA . LYS A 1 106 ? -3.972 -2.075 -23.203 1.00 86.50 106 LYS A CA 1
ATOM 829 C C . LYS A 1 106 ? -3.903 -0.662 -22.616 1.00 86.50 106 LYS A C 1
ATOM 831 O O . LYS A 1 106 ? -4.339 0.289 -23.265 1.00 86.50 106 LYS A O 1
ATOM 836 N N . ILE A 1 107 ? -3.352 -0.541 -21.412 1.00 88.44 107 ILE A N 1
ATOM 837 C CA . ILE A 1 107 ? -3.106 0.751 -20.775 1.00 88.44 107 ILE A CA 1
ATOM 838 C C . ILE A 1 107 ? -1.756 1.267 -21.294 1.00 88.44 107 ILE A C 1
ATOM 840 O O . ILE A 1 107 ? -0.755 0.556 -21.170 1.00 88.44 107 ILE A O 1
ATOM 844 N N . PRO A 1 108 ? -1.707 2.434 -21.958 1.00 90.94 108 PRO A N 1
ATOM 845 C CA . PRO A 1 108 ? -0.443 3.022 -22.373 1.00 90.94 108 PRO A CA 1
ATOM 846 C C . PRO A 1 108 ? 0.323 3.506 -21.140 1.00 90.94 108 PRO A C 1
ATOM 848 O O . PRO A 1 108 ? -0.250 4.151 -20.272 1.00 90.94 108 PRO A O 1
ATOM 851 N N . THR A 1 109 ? 1.620 3.227 -21.093 1.00 93.75 109 THR A N 1
ATOM 852 C CA . THR A 1 109 ? 2.529 3.805 -20.104 1.00 93.75 109 THR A CA 1
ATOM 853 C C . THR A 1 109 ? 3.885 4.041 -20.748 1.00 93.75 109 THR A C 1
ATOM 855 O O . THR A 1 109 ? 4.256 3.347 -21.701 1.00 93.75 109 THR A O 1
ATOM 858 N N . ARG A 1 110 ? 4.595 5.054 -20.252 1.00 94.38 110 ARG A N 1
ATOM 859 C CA . ARG A 1 110 ? 5.990 5.331 -20.621 1.00 94.38 110 ARG A CA 1
ATOM 860 C C . ARG A 1 110 ? 7.001 4.685 -19.669 1.00 94.38 110 ARG A C 1
ATOM 862 O O . ARG A 1 110 ? 8.185 4.771 -19.953 1.00 94.38 110 ARG A O 1
ATOM 869 N N . ALA A 1 111 ? 6.537 4.091 -18.569 1.00 96.44 111 ALA A N 1
ATOM 870 C CA . ALA A 1 111 ? 7.395 3.472 -17.571 1.00 96.44 111 ALA A CA 1
ATOM 871 C C . ALA A 1 111 ? 8.117 2.238 -18.129 1.00 96.44 111 ALA A C 1
ATOM 873 O O . ALA A 1 111 ? 7.492 1.358 -18.736 1.00 96.44 111 ALA A O 1
ATOM 874 N N . GLU A 1 112 ? 9.418 2.145 -17.873 1.00 97.06 112 GLU A N 1
ATOM 875 C CA . GLU A 1 112 ? 10.223 0.956 -18.154 1.00 97.06 112 GLU A CA 1
ATOM 876 C C . GLU A 1 112 ? 10.066 -0.066 -17.016 1.00 97.06 112 GLU A C 1
ATOM 878 O O . GLU A 1 112 ? 10.902 -0.179 -16.118 1.00 97.06 112 GLU A O 1
ATOM 883 N N . CYS A 1 113 ? 8.967 -0.825 -17.060 1.00 94.56 113 CYS A N 1
ATOM 884 C CA . CYS A 1 113 ? 8.682 -1.905 -16.116 1.00 94.56 113 CYS A CA 1
ATOM 885 C C . CYS A 1 113 ? 8.345 -3.218 -16.828 1.00 94.56 113 CYS A C 1
ATOM 887 O O . CYS A 1 113 ? 7.782 -3.239 -17.928 1.00 94.56 113 CYS A O 1
ATOM 889 N N . LYS A 1 114 ? 8.631 -4.334 -16.161 1.00 92.00 114 LYS A N 1
ATOM 890 C CA . LYS A 1 114 ? 8.299 -5.686 -16.601 1.00 92.00 114 LYS A CA 1
ATOM 891 C C . LYS A 1 114 ? 7.676 -6.498 -15.478 1.00 92.00 114 LYS A C 1
ATOM 893 O O . LYS A 1 114 ? 7.978 -6.314 -14.305 1.00 92.00 114 LYS A O 1
ATOM 898 N N . VAL A 1 115 ? 6.822 -7.438 -15.859 1.00 89.44 115 VAL A N 1
ATOM 899 C CA . VAL A 1 115 ? 6.286 -8.430 -14.928 1.00 89.44 115 VAL A CA 1
ATOM 900 C C . VAL A 1 115 ? 7.261 -9.600 -14.876 1.00 89.44 115 VAL A C 1
ATOM 902 O O . VAL A 1 115 ? 7.526 -10.216 -15.909 1.00 89.44 115 VAL A O 1
ATOM 905 N N . ILE A 1 116 ? 7.789 -9.909 -13.694 1.00 85.31 116 ILE A N 1
ATOM 906 C CA . ILE A 1 116 ? 8.621 -11.096 -13.473 1.00 85.31 116 ILE A CA 1
ATOM 907 C C . ILE A 1 116 ? 7.751 -12.166 -12.813 1.00 85.31 116 ILE A C 1
ATOM 909 O O . ILE A 1 116 ? 7.278 -12.021 -11.683 1.00 85.31 116 ILE A O 1
ATOM 913 N N . GLU A 1 117 ? 7.521 -13.263 -13.534 1.00 73.44 117 GLU A N 1
ATOM 914 C CA . GLU A 1 117 ? 6.725 -14.386 -13.046 1.00 73.44 117 GLU A CA 1
ATOM 915 C C . GLU A 1 117 ? 7.545 -15.240 -12.072 1.00 73.44 117 GLU A C 1
ATOM 917 O O . GLU A 1 117 ? 8.229 -16.180 -12.464 1.00 73.44 117 GLU A O 1
ATOM 922 N N . ASN A 1 118 ? 7.489 -14.903 -10.783 1.00 62.03 118 ASN A N 1
ATOM 923 C CA . ASN A 1 118 ? 7.975 -15.777 -9.718 1.00 62.03 118 ASN A CA 1
ATOM 924 C C . ASN A 1 118 ? 7.089 -15.590 -8.474 1.00 62.03 118 ASN A C 1
ATOM 926 O O . ASN A 1 118 ? 7.087 -14.507 -7.901 1.00 62.03 118 ASN A O 1
ATOM 930 N N . ASP A 1 119 ? 6.278 -16.594 -8.119 1.00 56.59 119 ASP A N 1
ATOM 931 C CA . ASP A 1 119 ? 5.353 -16.617 -6.962 1.00 56.59 119 ASP A CA 1
ATOM 932 C C . ASP A 1 119 ? 4.349 -15.440 -6.790 1.00 56.59 119 ASP A C 1
ATOM 934 O O . ASP A 1 119 ? 3.719 -15.302 -5.730 1.00 56.59 119 ASP A O 1
ATOM 938 N N . GLY A 1 120 ? 4.117 -14.616 -7.823 1.00 63.16 120 GLY A N 1
ATOM 939 C CA . GLY A 1 120 ? 3.203 -13.470 -7.671 1.00 63.16 120 GLY A CA 1
ATOM 940 C C . GLY A 1 120 ? 2.891 -12.567 -8.869 1.00 63.16 120 GLY A C 1
ATOM 941 O O . GLY A 1 120 ? 1.974 -11.761 -8.740 1.00 63.16 120 GLY A O 1
ATOM 942 N N . LYS A 1 121 ? 3.558 -12.713 -10.029 1.00 81.19 121 LYS A N 1
ATOM 943 C CA . LYS A 1 121 ? 3.529 -11.711 -11.123 1.00 81.19 121 LYS A CA 1
ATOM 944 C C . LYS A 1 121 ? 3.907 -10.314 -10.602 1.00 81.19 121 LYS A C 1
ATOM 946 O O . LYS A 1 121 ? 3.140 -9.360 -10.722 1.00 81.19 121 LYS A O 1
ATOM 951 N N . ASP A 1 122 ? 5.088 -10.214 -10.008 1.00 89.50 122 ASP A N 1
ATOM 952 C CA . ASP A 1 122 ? 5.594 -8.964 -9.443 1.00 89.50 122 ASP A CA 1
ATOM 953 C C . ASP A 1 122 ? 5.962 -7.980 -10.562 1.00 89.50 122 ASP A C 1
ATOM 955 O O . ASP A 1 122 ? 6.474 -8.396 -11.608 1.00 89.50 122 ASP A O 1
ATOM 959 N N . VAL A 1 123 ? 5.751 -6.682 -10.341 1.00 93.44 123 VAL A N 1
ATOM 960 C CA . VAL A 1 123 ? 6.162 -5.630 -11.280 1.00 93.44 123 VAL A CA 1
ATOM 961 C C . VAL A 1 123 ? 7.520 -5.079 -10.859 1.00 93.44 123 VAL A C 1
ATOM 963 O O . VAL A 1 123 ? 7.664 -4.526 -9.773 1.00 93.44 123 VAL A O 1
ATOM 966 N N . TRP A 1 124 ? 8.502 -5.228 -11.742 1.00 94.69 124 TRP A N 1
ATOM 967 C CA . TRP A 1 124 ? 9.870 -4.755 -11.563 1.00 94.69 124 TRP A CA 1
ATOM 968 C C . TRP A 1 124 ? 10.159 -3.641 -12.560 1.00 94.69 124 TRP A C 1
ATOM 970 O O . TRP A 1 124 ? 9.822 -3.753 -13.738 1.00 94.69 124 TRP A O 1
ATOM 980 N N . CYS A 1 125 ? 10.781 -2.570 -12.100 1.00 96.69 125 CYS A N 1
ATOM 981 C CA . CYS A 1 125 ? 11.015 -1.349 -12.846 1.00 96.69 125 CYS A CA 1
ATOM 982 C C . CYS A 1 125 ? 12.501 -1.007 -12.861 1.00 96.69 125 CYS A C 1
ATOM 984 O O . CYS A 1 125 ? 13.275 -1.420 -11.995 1.00 96.69 125 CYS A O 1
ATOM 986 N N . LYS A 1 126 ? 12.898 -0.250 -13.879 1.00 97.12 126 LYS A N 1
ATOM 987 C CA . LYS A 1 126 ? 14.285 0.174 -14.064 1.00 97.12 126 LYS A CA 1
ATOM 988 C C . LYS A 1 126 ? 14.711 1.250 -13.069 1.00 97.12 126 LYS A C 1
ATOM 990 O O . LYS A 1 126 ? 15.854 1.259 -12.627 1.00 97.12 126 LYS A O 1
ATOM 995 N N . THR A 1 127 ? 13.791 2.143 -12.707 1.00 97.12 127 THR A N 1
ATOM 996 C CA . THR A 1 127 ? 14.019 3.237 -11.755 1.00 97.12 127 THR A CA 1
ATOM 997 C C . THR A 1 127 ? 12.819 3.435 -10.826 1.00 97.12 127 THR A C 1
ATOM 999 O O . THR A 1 127 ? 11.711 2.972 -11.112 1.00 97.12 127 THR A O 1
ATOM 1002 N N . GLU A 1 128 ? 13.016 4.153 -9.717 1.00 97.44 128 GLU A N 1
ATOM 1003 C CA . GLU A 1 128 ? 11.911 4.581 -8.847 1.00 97.44 128 GLU A CA 1
ATOM 1004 C C . GLU A 1 128 ? 10.912 5.468 -9.607 1.00 97.44 128 GLU A C 1
ATOM 1006 O O . GLU A 1 128 ? 9.702 5.319 -9.448 1.00 97.44 128 GLU A O 1
ATOM 1011 N N . GLU A 1 129 ? 11.390 6.344 -10.501 1.00 97.31 129 GLU A N 1
ATOM 1012 C CA . GLU A 1 129 ? 10.522 7.188 -11.332 1.00 97.31 129 GLU A CA 1
ATOM 1013 C C . GLU A 1 129 ? 9.633 6.349 -12.263 1.00 97.31 129 GLU A C 1
ATOM 1015 O O . GLU A 1 129 ? 8.444 6.653 -12.420 1.00 97.31 129 GLU A O 1
ATOM 1020 N N . ASP A 1 130 ? 10.176 5.275 -12.846 1.00 98.06 130 ASP A N 1
ATOM 1021 C CA . ASP A 1 130 ? 9.402 4.323 -13.648 1.00 98.06 130 ASP A CA 1
ATOM 1022 C C . ASP A 1 130 ? 8.331 3.636 -12.802 1.00 98.06 130 ASP A C 1
ATOM 1024 O O . ASP A 1 130 ? 7.184 3.546 -13.233 1.00 98.06 130 ASP A O 1
ATOM 1028 N N . ALA A 1 131 ? 8.664 3.216 -11.581 1.00 97.62 131 ALA A N 1
ATOM 1029 C CA . ALA A 1 131 ? 7.718 2.579 -10.668 1.00 97.62 131 ALA A CA 1
ATOM 1030 C C . ALA A 1 131 ? 6.554 3.518 -10.296 1.00 97.62 131 ALA A C 1
ATOM 1032 O O . ALA A 1 131 ? 5.383 3.150 -10.429 1.00 97.62 131 ALA A O 1
ATOM 1033 N N . ILE A 1 132 ? 6.852 4.768 -9.929 1.00 98.00 132 ILE A N 1
ATOM 1034 C CA . ILE A 1 132 ? 5.829 5.783 -9.633 1.00 98.00 132 ILE A CA 1
ATOM 1035 C C . ILE A 1 132 ? 5.010 6.128 -10.885 1.00 98.00 132 ILE A C 1
ATOM 1037 O O . ILE A 1 132 ? 3.788 6.283 -10.811 1.00 98.00 132 ILE A O 1
ATOM 1041 N N . THR A 1 133 ? 5.645 6.212 -12.056 1.00 97.50 133 THR A N 1
ATOM 1042 C CA . THR A 1 133 ? 4.948 6.442 -13.332 1.00 97.50 133 THR A CA 1
ATOM 1043 C C . THR A 1 133 ? 4.019 5.279 -13.675 1.00 97.50 133 THR A C 1
ATOM 1045 O O . THR A 1 133 ? 2.871 5.506 -14.056 1.00 97.50 133 THR A O 1
ATOM 1048 N N . TYR A 1 134 ? 4.460 4.037 -13.480 1.00 96.81 134 TYR A N 1
ATOM 1049 C CA . TYR A 1 134 ? 3.641 2.847 -13.691 1.00 96.81 134 TYR A CA 1
ATOM 1050 C C . TYR A 1 134 ? 2.434 2.825 -12.749 1.00 96.81 134 TYR A C 1
ATOM 1052 O O . TYR A 1 134 ? 1.322 2.517 -13.182 1.00 96.81 134 TYR A O 1
ATOM 1060 N N . ALA A 1 135 ? 2.615 3.211 -11.483 1.00 97.06 135 ALA A N 1
ATOM 1061 C CA . ALA A 1 135 ? 1.513 3.330 -10.536 1.00 97.06 135 ALA A CA 1
ATOM 1062 C C . ALA A 1 135 ? 0.462 4.353 -11.015 1.00 97.06 135 ALA A C 1
ATOM 1064 O O . ALA A 1 135 ? -0.732 4.043 -11.069 1.00 97.06 135 ALA A O 1
ATOM 1065 N N . LYS A 1 136 ? 0.901 5.544 -11.449 1.00 96.50 136 LYS A N 1
ATOM 1066 C CA . LYS A 1 136 ? 0.023 6.602 -11.983 1.00 96.50 136 LYS A CA 1
ATOM 1067 C C . LYS A 1 136 ? -0.704 6.191 -13.260 1.00 96.50 136 LYS A C 1
ATOM 1069 O O . LYS A 1 136 ? -1.897 6.457 -13.371 1.00 96.50 136 LYS A O 1
ATOM 1074 N N . ASP A 1 137 ? -0.015 5.562 -14.207 1.00 95.00 137 ASP A N 1
ATOM 1075 C CA . ASP A 1 137 ? -0.583 5.231 -15.517 1.00 95.00 137 ASP A CA 1
ATOM 1076 C C . ASP A 1 137 ? -1.447 3.965 -15.460 1.00 95.00 137 ASP A C 1
ATOM 1078 O O . ASP A 1 137 ? -2.558 3.932 -15.986 1.00 95.00 137 ASP A O 1
ATOM 1082 N N . VAL A 1 138 ? -0.926 2.903 -14.839 1.00 94.75 138 VAL A N 1
ATOM 1083 C CA . VAL A 1 138 ? -1.490 1.549 -14.914 1.00 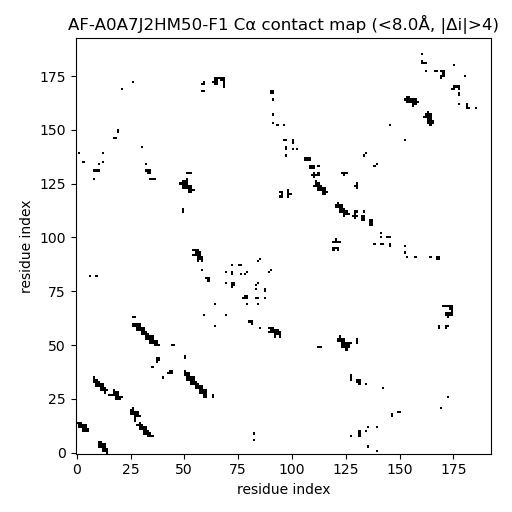94.75 138 VAL A CA 1
ATOM 1084 C C . VAL A 1 138 ? -2.295 1.204 -13.671 1.00 94.75 138 VAL A C 1
ATOM 1086 O O . VAL A 1 138 ? -3.435 0.743 -13.787 1.00 94.75 138 VAL A O 1
ATOM 1089 N N . TYR A 1 139 ? -1.735 1.404 -12.477 1.00 95.19 139 TYR A N 1
ATOM 1090 C CA . TYR A 1 139 ? -2.433 1.022 -11.248 1.00 95.19 139 TYR A CA 1
ATOM 1091 C C . TYR A 1 139 ? -3.588 1.949 -10.896 1.00 95.19 139 TYR A C 1
ATOM 1093 O O . TYR A 1 139 ? -4.564 1.457 -10.345 1.00 95.19 139 TYR A O 1
ATOM 1101 N N . SER A 1 140 ? -3.579 3.221 -11.295 1.00 94.56 140 SER A N 1
ATOM 1102 C CA . SER A 1 140 ? -4.749 4.099 -11.130 1.00 94.56 140 SER A CA 1
ATOM 1103 C C . SER A 1 140 ? -5.997 3.584 -11.861 1.00 94.56 140 SER A C 1
ATOM 1105 O O . SER A 1 140 ? -7.101 3.633 -11.314 1.00 94.56 140 SER A O 1
ATOM 1107 N N . GLU A 1 141 ? -5.821 3.016 -13.055 1.00 92.56 141 GLU A N 1
ATOM 1108 C CA . GLU A 1 141 ? -6.889 2.400 -13.846 1.00 92.56 141 GLU A CA 1
ATOM 1109 C C . GLU A 1 141 ? -7.303 1.044 -13.255 1.00 92.56 141 GLU A C 1
ATOM 1111 O O . GLU A 1 141 ? -8.492 0.770 -13.076 1.00 92.56 141 GLU A O 1
ATOM 1116 N N . LYS A 1 142 ? -6.332 0.194 -12.890 1.00 93.75 142 LYS A N 1
ATOM 1117 C CA . LYS A 1 142 ? -6.611 -1.122 -12.286 1.00 93.75 142 LYS A CA 1
ATOM 1118 C C . LYS A 1 142 ? -7.253 -1.021 -10.901 1.00 93.75 142 LYS A C 1
ATOM 1120 O O . LYS A 1 142 ? -8.109 -1.840 -10.566 1.00 93.75 142 LYS A O 1
ATOM 1125 N N . ALA A 1 143 ? -6.887 -0.014 -10.114 1.00 94.50 143 ALA A N 1
ATOM 1126 C CA . ALA A 1 143 ? -7.403 0.194 -8.768 1.00 94.50 143 ALA A CA 1
ATOM 1127 C C . ALA A 1 143 ? -8.926 0.382 -8.757 1.00 94.50 143 ALA A C 1
ATOM 1129 O O . ALA A 1 143 ? -9.590 -0.057 -7.826 1.00 94.50 143 ALA A O 1
ATOM 1130 N N . GLN A 1 144 ? -9.517 0.931 -9.822 1.00 91.94 144 GLN A N 1
ATOM 1131 C CA . GLN A 1 144 ? -10.977 1.023 -9.931 1.00 91.94 144 GLN A CA 1
ATOM 1132 C C . GLN A 1 144 ? -11.649 -0.359 -9.869 1.00 91.94 144 GLN A C 1
ATOM 1134 O O . GLN A 1 144 ? -12.662 -0.528 -9.192 1.00 91.94 144 GLN A O 1
ATOM 1139 N N . ALA A 1 145 ? -11.065 -1.367 -10.526 1.00 92.06 145 ALA A N 1
ATOM 1140 C CA . ALA A 1 145 ? -11.549 -2.743 -10.452 1.00 92.06 145 ALA A CA 1
ATOM 1141 C C . ALA A 1 145 ? -11.228 -3.394 -9.097 1.00 92.06 145 ALA A C 1
ATOM 1143 O O . ALA A 1 145 ? -12.084 -4.080 -8.537 1.00 92.06 145 ALA A O 1
ATOM 1144 N N . LEU A 1 146 ? -10.034 -3.135 -8.547 1.00 94.56 146 LEU A N 1
ATOM 1145 C CA . LEU A 1 146 ? -9.626 -3.594 -7.214 1.00 94.56 146 LEU A CA 1
ATOM 1146 C C . LEU A 1 146 ? -10.633 -3.176 -6.144 1.00 94.56 146 LEU A C 1
ATOM 1148 O O . LEU A 1 146 ? -11.126 -4.024 -5.404 1.00 94.56 146 LEU A O 1
ATOM 1152 N N . PHE A 1 147 ? -10.987 -1.891 -6.098 1.00 95.44 147 PHE A N 1
ATOM 1153 C CA . PHE A 1 147 ? -11.914 -1.373 -5.097 1.00 95.44 147 PHE A CA 1
ATOM 1154 C C . PHE A 1 147 ? -13.370 -1.780 -5.352 1.00 95.44 147 PHE A C 1
ATOM 1156 O O . PHE A 1 147 ? -14.141 -1.894 -4.402 1.00 95.44 147 PHE A O 1
ATOM 1163 N N . GLY A 1 148 ? -13.739 -2.118 -6.593 1.00 92.25 148 GLY A N 1
ATOM 1164 C CA . GLY A 1 148 ? -15.009 -2.796 -6.883 1.00 92.25 148 GLY A CA 1
ATOM 1165 C C . GLY A 1 148 ? -15.100 -4.214 -6.299 1.00 92.25 148 GLY A C 1
ATOM 1166 O O . GLY A 1 148 ? -16.198 -4.729 -6.097 1.00 92.25 148 GLY A O 1
ATOM 1167 N N . LEU A 1 149 ? -13.957 -4.836 -5.996 1.00 92.00 149 LEU A N 1
ATOM 1168 C CA . LEU A 1 149 ? -13.833 -6.174 -5.412 1.00 92.00 149 LEU A CA 1
ATOM 1169 C C . LEU A 1 149 ? -13.191 -6.142 -4.017 1.00 92.00 149 LEU A C 1
ATOM 1171 O O . LEU A 1 149 ? -12.699 -7.168 -3.548 1.00 92.00 149 LEU A O 1
ATOM 1175 N N . ILE A 1 150 ? -13.207 -4.987 -3.342 1.00 94.62 150 ILE A N 1
ATOM 1176 C CA . ILE A 1 150 ? -12.435 -4.763 -2.114 1.00 94.62 150 ILE A CA 1
ATOM 1177 C C . ILE A 1 150 ? -12.724 -5.803 -1.028 1.00 94.62 150 ILE A C 1
ATOM 1179 O O . ILE A 1 150 ? -11.795 -6.276 -0.384 1.00 94.62 150 ILE A O 1
ATOM 1183 N N . GLY A 1 151 ? -13.981 -6.238 -0.885 1.00 92.75 151 GLY A N 1
ATOM 1184 C CA . GLY A 1 151 ? -14.348 -7.271 0.085 1.00 92.75 151 GLY A CA 1
ATOM 1185 C C . GLY A 1 151 ? -13.593 -8.584 -0.132 1.00 92.75 151 GLY A C 1
ATOM 1186 O O . GLY A 1 151 ? -13.012 -9.110 0.808 1.00 92.75 151 GLY A O 1
ATOM 1187 N N . PHE A 1 152 ? -13.477 -9.046 -1.383 1.00 91.62 152 PHE A N 1
ATOM 1188 C CA . PHE A 1 152 ? -12.709 -10.254 -1.709 1.00 91.62 152 PHE A CA 1
ATOM 1189 C C . PHE A 1 152 ? -11.219 -10.100 -1.418 1.00 91.62 152 PHE A C 1
ATOM 1191 O O . PHE A 1 152 ? -10.561 -11.072 -1.057 1.00 91.62 152 PHE A O 1
ATOM 1198 N N . VAL A 1 153 ? -10.672 -8.897 -1.605 1.00 92.62 153 VAL A N 1
ATOM 1199 C CA . VAL A 1 153 ? -9.262 -8.616 -1.311 1.00 92.62 153 VAL A CA 1
ATOM 1200 C C . VAL A 1 153 ? -9.033 -8.673 0.196 1.00 92.62 153 VAL A C 1
ATOM 1202 O O . VAL A 1 153 ? -8.133 -9.383 0.643 1.00 92.62 153 VAL A O 1
ATOM 1205 N N . LEU A 1 154 ? -9.880 -7.983 0.964 1.00 94.44 154 LEU A N 1
ATOM 1206 C CA . LEU A 1 154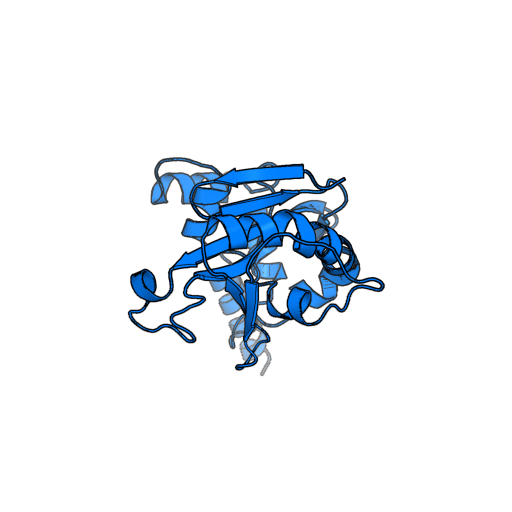 ? -9.778 -7.880 2.418 1.00 94.44 154 LEU A CA 1
ATOM 1207 C C . LEU A 1 154 ? -10.125 -9.185 3.145 1.00 94.44 154 LEU A C 1
ATOM 1209 O O . LEU A 1 154 ? -9.583 -9.409 4.222 1.00 94.44 154 LEU A O 1
ATOM 1213 N N . ASP A 1 155 ? -10.942 -10.066 2.563 1.00 92.81 155 ASP A N 1
ATOM 1214 C CA . ASP A 1 155 ? -11.275 -11.384 3.127 1.00 92.81 155 ASP A CA 1
ATOM 1215 C C . ASP A 1 155 ? -10.093 -12.370 3.120 1.00 92.81 155 ASP A C 1
ATOM 1217 O O . ASP A 1 155 ? -10.128 -13.390 3.818 1.00 92.81 155 ASP A O 1
ATOM 1221 N N . ASN A 1 156 ? -9.033 -12.099 2.349 1.00 87.38 156 ASN A N 1
ATOM 1222 C CA . ASN A 1 156 ? -7.893 -13.007 2.282 1.00 87.38 156 ASN A CA 1
ATOM 1223 C C . ASN A 1 156 ? -7.147 -13.075 3.624 1.00 87.38 156 ASN A C 1
ATOM 1225 O O . ASN A 1 156 ? -6.891 -12.043 4.253 1.00 87.38 156 ASN A O 1
ATOM 1229 N N . PRO A 1 157 ? -6.739 -14.281 4.060 1.00 85.44 157 PRO A N 1
ATOM 1230 C CA . PRO A 1 157 ? -5.965 -14.434 5.279 1.00 85.44 157 PRO A CA 1
ATOM 1231 C C . PRO A 1 157 ? -4.582 -13.801 5.110 1.00 85.44 157 PRO A C 1
ATOM 1233 O O . PRO A 1 157 ? -3.831 -14.161 4.204 1.00 85.44 157 PRO A O 1
ATOM 1236 N N . VAL A 1 158 ? -4.223 -12.900 6.024 1.00 84.56 158 VAL A N 1
ATOM 1237 C CA . VAL A 1 158 ? -2.900 -12.249 6.041 1.00 84.56 158 VAL A CA 1
ATOM 1238 C C . VAL A 1 158 ? -1.885 -13.029 6.877 1.00 84.56 158 VAL A C 1
ATOM 1240 O O . VAL A 1 158 ? -0.680 -12.854 6.728 1.00 84.56 158 VAL A O 1
ATOM 1243 N N . ASN A 1 159 ? -2.346 -13.921 7.759 1.00 78.94 159 ASN A N 1
ATOM 1244 C CA . ASN A 1 159 ? -1.478 -14.770 8.570 1.00 78.94 159 ASN A CA 1
ATOM 1245 C C . ASN A 1 159 ? -2.146 -16.105 8.947 1.00 78.94 159 ASN A C 1
ATOM 1247 O O . ASN A 1 159 ? -3.327 -16.348 8.700 1.00 78.94 159 ASN A O 1
ATOM 1251 N N . ARG A 1 160 ? -1.375 -16.990 9.591 1.00 77.44 160 ARG A N 1
ATOM 1252 C CA . ARG A 1 160 ? -1.837 -18.331 9.997 1.00 77.44 160 ARG A CA 1
ATOM 1253 C C . ARG A 1 160 ? -2.736 -18.349 11.235 1.00 77.44 160 ARG A C 1
ATOM 1255 O O . ARG A 1 160 ? -3.346 -19.378 11.509 1.00 77.44 160 ARG A O 1
ATOM 1262 N N . ILE A 1 161 ? -2.806 -17.253 11.989 1.00 73.44 161 ILE A N 1
ATOM 1263 C CA . ILE A 1 161 ? -3.657 -17.148 13.186 1.00 73.44 161 ILE A CA 1
ATOM 1264 C C . ILE A 1 161 ? -5.066 -16.636 12.851 1.00 73.44 161 ILE A C 1
ATOM 1266 O O . ILE A 1 161 ? -5.920 -16.564 13.734 1.00 73.44 161 ILE A O 1
ATOM 1270 N N . GLY A 1 162 ? -5.333 -16.371 11.567 1.00 76.94 162 GLY A N 1
ATOM 1271 C CA . GLY A 1 162 ? -6.661 -16.072 11.042 1.00 76.94 162 GLY A CA 1
ATOM 1272 C C . GLY A 1 162 ? -7.003 -14.588 11.013 1.00 76.94 162 GLY A C 1
ATOM 1273 O O . GLY A 1 162 ? -8.189 -14.265 11.042 1.00 76.94 162 GLY A O 1
ATOM 1274 N N . ASN A 1 163 ? -6.007 -13.698 10.985 1.00 84.94 163 ASN A N 1
ATOM 1275 C CA . ASN A 1 163 ? -6.263 -12.316 10.591 1.00 84.94 163 ASN A CA 1
ATOM 1276 C C . ASN A 1 163 ? -6.521 -12.229 9.086 1.00 84.94 163 ASN A C 1
ATOM 1278 O O . ASN A 1 163 ? -5.974 -13.007 8.301 1.00 84.94 163 ASN A O 1
ATOM 1282 N N . THR A 1 164 ? -7.296 -11.228 8.707 1.00 92.50 164 THR A N 1
ATOM 1283 C CA . THR A 1 164 ? -7.622 -10.846 7.333 1.00 92.50 164 THR A CA 1
ATOM 1284 C C . THR A 1 164 ? -7.230 -9.388 7.094 1.00 92.50 164 THR A C 1
ATOM 1286 O O . THR A 1 164 ? -6.840 -8.684 8.031 1.00 92.50 164 THR A O 1
ATOM 1289 N N . GLY A 1 165 ? -7.337 -8.917 5.852 1.00 92.94 165 GLY A N 1
ATOM 1290 C CA . GLY A 1 165 ? -7.137 -7.504 5.535 1.00 92.94 165 GLY A CA 1
ATOM 1291 C C . GLY A 1 165 ? -8.073 -6.590 6.330 1.00 92.94 165 GLY A C 1
ATOM 1292 O O . GLY A 1 165 ? -7.653 -5.518 6.758 1.00 92.94 165 GLY A O 1
ATOM 1293 N N . TRP A 1 166 ? -9.295 -7.046 6.631 1.00 94.00 166 TRP A N 1
ATOM 1294 C CA . TRP A 1 166 ? -10.239 -6.312 7.479 1.00 94.00 166 TRP A CA 1
ATOM 1295 C C . TRP A 1 166 ? -9.667 -5.940 8.841 1.00 94.00 166 TRP A C 1
ATOM 1297 O O . TRP A 1 166 ? -9.865 -4.818 9.290 1.00 94.00 166 TRP A O 1
ATOM 1307 N N . ASP A 1 167 ? -8.914 -6.840 9.475 1.00 91.69 167 ASP A N 1
ATOM 1308 C CA . ASP A 1 167 ? -8.349 -6.576 10.799 1.00 91.69 167 ASP A CA 1
ATOM 1309 C C . ASP A 1 167 ? -7.271 -5.479 10.760 1.00 91.69 167 ASP A C 1
ATOM 1311 O O . ASP A 1 167 ? -7.118 -4.726 11.720 1.00 91.69 167 ASP A O 1
ATOM 1315 N N . ILE A 1 168 ? -6.534 -5.365 9.648 1.00 92.50 168 ILE A N 1
ATOM 1316 C CA . ILE A 1 168 ? -5.541 -4.300 9.441 1.00 92.50 168 ILE A CA 1
ATOM 1317 C C . ILE A 1 168 ? -6.254 -2.958 9.240 1.00 92.50 168 ILE A C 1
ATOM 1319 O O . ILE A 1 168 ? -5.900 -1.972 9.888 1.00 92.50 168 ILE A O 1
ATOM 1323 N N . ILE A 1 169 ? -7.289 -2.927 8.392 1.00 95.12 169 ILE A N 1
ATOM 1324 C CA . ILE A 1 169 ? -8.099 -1.720 8.162 1.00 95.12 169 ILE A CA 1
ATOM 1325 C C . ILE A 1 169 ? -8.761 -1.261 9.465 1.00 95.12 169 ILE A C 1
ATOM 1327 O O . ILE A 1 169 ? -8.714 -0.082 9.808 1.00 95.12 169 ILE A O 1
ATOM 1331 N N . GLU A 1 170 ? -9.324 -2.189 10.233 1.00 92.88 170 GLU A N 1
ATOM 1332 C CA . GLU A 1 170 ? -9.953 -1.906 11.520 1.00 92.88 170 GLU A CA 1
ATOM 1333 C C . GLU A 1 170 ? -8.933 -1.395 12.552 1.00 92.88 170 GLU A C 1
ATOM 1335 O O . GLU A 1 170 ? -9.197 -0.416 13.252 1.00 92.88 170 GLU A O 1
ATOM 1340 N N . TYR A 1 171 ? -7.726 -1.970 12.607 1.00 91.25 171 TYR A N 1
ATOM 1341 C CA . TYR A 1 171 ? -6.658 -1.451 13.464 1.00 91.25 171 TYR A CA 1
ATOM 1342 C C . TYR A 1 171 ? -6.307 0.002 13.133 1.00 91.25 171 TYR A C 1
ATOM 1344 O O . TYR A 1 171 ? -6.219 0.828 14.042 1.00 91.25 171 TYR A O 1
ATOM 1352 N N . GLN A 1 172 ? -6.166 0.347 11.855 1.00 94.44 172 GLN A N 1
ATOM 1353 C CA . GLN A 1 172 ? -5.877 1.722 11.438 1.00 94.44 172 GLN A CA 1
ATOM 1354 C C . GLN A 1 172 ? -7.062 2.666 11.739 1.00 94.44 172 GLN A C 1
ATOM 1356 O O . GLN A 1 172 ? -6.879 3.775 12.259 1.00 94.44 172 GLN A O 1
ATOM 1361 N N . ALA A 1 173 ? -8.293 2.218 11.480 1.00 94.62 173 ALA A N 1
ATOM 1362 C CA . ALA A 1 173 ? -9.519 3.005 11.643 1.00 94.62 173 ALA A CA 1
ATOM 1363 C C . ALA A 1 173 ? -9.953 3.204 13.108 1.00 94.62 173 ALA A C 1
ATOM 1365 O O . ALA A 1 173 ? -10.574 4.221 13.429 1.00 94.62 173 ALA A O 1
ATOM 1366 N N . GLU A 1 174 ? -9.616 2.273 14.005 1.00 90.31 174 GLU A N 1
ATOM 1367 C CA . GLU A 1 174 ? -10.065 2.267 15.409 1.00 90.31 174 GLU A CA 1
ATOM 1368 C C . GLU A 1 174 ? -8.925 2.362 16.430 1.00 90.31 174 GLU A C 1
ATOM 1370 O O . GLU A 1 174 ? -9.138 2.748 17.581 1.00 90.31 174 GLU A O 1
ATOM 1375 N N . GLY A 1 175 ? -7.697 2.028 16.028 1.00 83.94 175 GLY A N 1
ATOM 1376 C CA . GLY A 1 175 ? -6.546 1.907 16.926 1.00 83.94 175 GLY A CA 1
ATOM 1377 C C . GLY A 1 175 ? -6.587 0.638 17.778 1.00 83.94 175 GLY A C 1
ATOM 1378 O O . GLY A 1 175 ? -5.936 0.569 18.827 1.00 83.94 175 GLY A O 1
ATOM 1379 N N . THR A 1 176 ? -7.383 -0.360 17.388 1.00 78.06 176 THR A N 1
ATOM 1380 C CA . THR A 1 176 ? -7.524 -1.610 18.140 1.00 78.06 176 THR A CA 1
ATOM 1381 C C . THR A 1 176 ? -6.525 -2.649 17.649 1.00 78.06 176 THR A C 1
ATOM 1383 O O . THR A 1 176 ? -6.648 -3.132 16.533 1.00 78.06 176 THR A O 1
ATOM 1386 N N . ASP A 1 177 ? -5.535 -2.989 18.478 1.00 75.69 177 ASP A N 1
ATOM 1387 C CA . ASP A 1 177 ? -4.468 -3.940 18.139 1.00 75.69 177 ASP A CA 1
ATOM 1388 C C . ASP A 1 177 ? -5.037 -5.266 17.594 1.00 75.69 177 ASP A C 1
ATOM 1390 O O . ASP A 1 177 ? -5.699 -6.033 18.309 1.00 75.69 177 ASP A O 1
ATOM 1394 N N . TYR A 1 178 ? -4.769 -5.534 16.315 1.00 71.38 178 TYR A N 1
ATOM 1395 C CA . TYR A 1 178 ? -5.309 -6.693 15.613 1.00 71.38 178 TYR A CA 1
ATOM 1396 C C . TYR A 1 178 ? -4.667 -8.019 16.046 1.00 71.38 178 TYR A C 1
ATOM 1398 O O . TYR A 1 178 ? -5.296 -9.075 15.904 1.00 71.38 178 TYR A O 1
ATOM 1406 N N . ILE A 1 179 ? -3.448 -7.998 16.604 1.00 71.06 179 ILE A N 1
ATOM 1407 C CA . ILE A 1 179 ? -2.797 -9.191 17.169 1.00 71.06 179 ILE A CA 1
ATOM 1408 C C . ILE A 1 179 ? -3.557 -9.608 18.422 1.00 71.06 179 ILE A C 1
ATOM 1410 O O . ILE A 1 179 ? -3.890 -10.783 18.599 1.00 71.06 179 ILE A O 1
ATOM 1414 N N . ARG A 1 180 ? -3.899 -8.638 19.274 1.00 70.88 180 ARG A N 1
ATOM 1415 C CA . ARG A 1 180 ? -4.716 -8.892 20.462 1.00 70.88 180 ARG A CA 1
ATOM 1416 C C . ARG A 1 180 ? -6.081 -9.479 20.091 1.00 70.88 180 ARG A C 1
ATOM 1418 O O . ARG A 1 180 ? -6.450 -10.504 20.667 1.00 70.88 180 ARG A O 1
ATOM 1425 N N . LYS A 1 181 ? -6.785 -8.906 19.106 1.00 71.31 181 LYS A N 1
ATOM 1426 C CA . LYS A 1 181 ? -8.072 -9.452 18.621 1.00 71.31 181 LYS A CA 1
ATOM 1427 C C . LYS A 1 181 ? -7.933 -10.888 18.112 1.00 71.31 181 LYS A C 1
ATOM 1429 O O . LYS A 1 181 ? -8.749 -11.748 18.442 1.00 71.31 181 LYS A O 1
ATOM 1434 N N . ALA A 1 182 ? -6.886 -11.187 17.342 1.00 72.62 182 ALA A N 1
ATOM 1435 C CA . ALA A 1 182 ? -6.652 -12.539 16.837 1.00 72.62 182 ALA A CA 1
ATOM 1436 C C . ALA A 1 182 ? -6.426 -13.557 17.962 1.00 72.62 182 ALA A C 1
ATOM 1438 O O . ALA A 1 182 ? -6.988 -14.653 17.928 1.00 72.62 182 ALA A O 1
ATOM 1439 N N . LEU A 1 183 ? -5.657 -13.181 18.987 1.00 73.19 183 LEU A N 1
ATOM 1440 C CA . LEU A 1 183 ? -5.432 -14.015 20.167 1.00 73.19 183 LEU A CA 1
ATOM 1441 C C . LEU A 1 183 ? -6.721 -14.243 20.968 1.00 73.19 183 LEU A C 1
ATOM 1443 O O . LEU A 1 183 ? -6.942 -15.353 21.454 1.00 73.19 183 LEU A O 1
ATOM 1447 N N . GLU A 1 184 ? -7.575 -13.227 21.102 1.00 78.94 184 GLU A N 1
ATOM 1448 C CA . GLU A 1 184 ? -8.889 -13.342 21.748 1.00 78.94 184 GLU A CA 1
ATOM 1449 C C . GLU A 1 184 ? -9.799 -14.313 20.973 1.00 78.94 184 GLU A C 1
ATOM 1451 O O . GLU A 1 184 ? -10.266 -15.298 21.551 1.00 78.94 184 GLU A O 1
ATOM 1456 N N . ARG A 1 185 ? -9.927 -14.158 19.645 1.00 78.94 185 ARG A N 1
ATOM 1457 C CA . ARG A 1 185 ? -10.690 -15.088 18.785 1.00 78.94 185 ARG A CA 1
ATOM 1458 C C . ARG A 1 185 ? -10.157 -16.521 18.843 1.00 78.94 185 ARG A C 1
ATOM 1460 O O . ARG A 1 185 ? -10.935 -17.476 18.865 1.00 78.94 185 ARG A O 1
ATOM 1467 N N . TRP A 1 186 ? -8.836 -16.699 18.870 1.00 76.62 186 TRP A N 1
ATOM 1468 C CA . TRP A 1 186 ? -8.213 -18.020 18.993 1.00 76.62 186 TRP A CA 1
ATOM 1469 C C . TRP A 1 186 ? -8.547 -18.683 20.336 1.00 76.62 186 TRP A C 1
ATOM 1471 O O . TRP A 1 186 ? -8.903 -19.863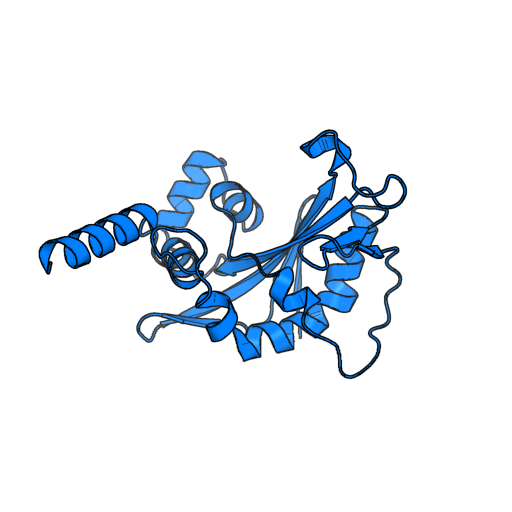 20.365 1.00 76.62 186 TRP A O 1
ATOM 1481 N N . LYS A 1 187 ? -8.499 -17.931 21.445 1.00 80.81 187 LYS A N 1
ATOM 1482 C CA . LYS A 1 187 ? -8.896 -18.432 22.772 1.00 80.81 187 LYS A CA 1
ATOM 1483 C C . LYS A 1 187 ? -10.366 -18.841 22.802 1.00 80.81 187 LYS A C 1
ATOM 1485 O O . LYS A 1 187 ? -10.673 -19.922 23.292 1.00 80.81 187 LYS A O 1
ATOM 1490 N N . GLU A 1 188 ? -11.261 -18.031 22.243 1.00 82.69 188 GLU A N 1
ATOM 1491 C CA . GLU A 1 188 ? -12.697 -18.338 22.185 1.00 82.69 188 GLU A CA 1
ATOM 1492 C C . GLU A 1 188 ? -13.007 -19.599 21.374 1.00 82.69 188 GLU A C 1
ATOM 1494 O O . GLU A 1 188 ? -13.863 -20.391 21.770 1.00 82.69 188 GLU A O 1
ATOM 1499 N N . ARG A 1 189 ? -12.310 -19.809 20.249 1.00 77.50 189 ARG A N 1
ATOM 1500 C CA . ARG A 1 189 ? -12.460 -21.022 19.429 1.00 77.50 189 ARG A CA 1
ATOM 1501 C C . ARG A 1 189 ? -12.005 -22.273 20.176 1.00 77.50 189 ARG A C 1
ATOM 1503 O O . ARG A 1 189 ? -12.689 -23.287 20.114 1.00 77.50 189 ARG A O 1
ATOM 1510 N N . ASN A 1 190 ? -10.892 -22.196 20.905 1.00 75.69 190 ASN A N 1
ATOM 1511 C CA . ASN A 1 190 ? -10.364 -23.336 21.659 1.00 75.69 190 ASN A CA 1
ATOM 1512 C C . ASN A 1 190 ? -11.063 -23.571 23.003 1.00 75.69 190 ASN A C 1
ATOM 1514 O O . ASN A 1 190 ? -10.975 -24.668 23.529 1.00 75.69 190 ASN A O 1
ATOM 1518 N N . ALA A 1 191 ? -11.773 -22.581 23.547 1.00 71.94 191 ALA A N 1
ATOM 1519 C CA . ALA A 1 191 ? -12.616 -22.757 24.731 1.00 71.94 191 ALA A CA 1
ATOM 1520 C C . ALA A 1 191 ? -13.943 -23.482 24.429 1.00 71.94 191 ALA A C 1
ATOM 1522 O O . ALA A 1 191 ? -14.656 -23.865 25.355 1.00 71.94 191 ALA A O 1
ATOM 1523 N N . LYS A 1 192 ? -14.298 -23.632 23.145 1.00 63.62 192 LYS A N 1
ATOM 1524 C CA . LYS A 1 192 ? -15.513 -24.316 22.671 1.00 63.62 192 LYS A CA 1
ATOM 1525 C C . LYS A 1 192 ? -15.266 -25.759 22.200 1.00 63.62 192 LYS A C 1
ATOM 1527 O O . LYS A 1 192 ? -16.230 -26.410 21.801 1.00 63.62 192 LYS A O 1
ATOM 1532 N N . ASN A 1 193 ? -14.018 -26.232 22.246 1.00 51.78 193 ASN A N 1
ATOM 1533 C CA . ASN A 1 193 ? -13.598 -27.604 21.927 1.00 51.78 193 ASN A CA 1
ATOM 1534 C C . ASN A 1 193 ? -13.185 -28.345 23.201 1.00 51.78 193 ASN A C 1
ATOM 1536 O O . ASN A 1 193 ? -13.324 -29.586 23.211 1.00 51.78 193 ASN A O 1
#

Mean predicted aligned error: 5.06 Å

Foldseek 3Di:
DWDWDDDVQKIKTADPLQWDADPNDTFGKIKMKGWDQCCVVPVDAPDPQFRTWIWIFIATDPVLFDPLLLVVLCVVPVHDDVVSSCVVQNAQTCQQVLQPDDDPDDFDFPFAWAQDPDPGSTITGNDSVSSVRCCVRRVSVSVVVCSVCVVVSQCDAPDPLGHGSVLRRCCRNPVDDSVVVSVVVSVVVVVVD

Radius of gyration: 17.29 Å; Cα contacts (8 Å, |Δi|>4): 332; chains: 1; bounding box: 44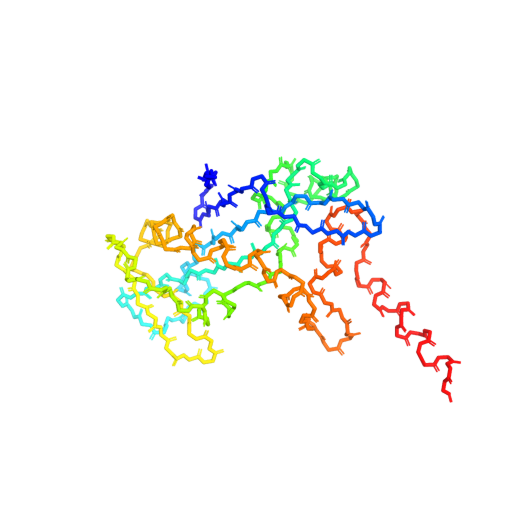×41×48 Å

Sequence (193 aa):
MVEFEEYPGMIALKDKNWKAVIDDREINLDLVCEAIDMESATGEVKDEEYPILLTCSIMVDPKDMSSKYKKDVKESAGEFSLYDAYYYSGGVLADRALSGMEPVKKIPTRAECKVIENDGKDVWCKTEEDAITYAKDVYSEKAQALFGLIGFVLDNPVNRIGNTGWDIIEYQAEGTDYIRKALERWKERNAKN

Solvent-accessible surface area (backbone atoms only — not comparable to full-atom values): 10606 Å² total; per-residue (Å²): 121,76,44,81,48,82,52,92,58,32,37,36,40,35,37,99,82,30,59,48,76,56,96,92,39,81,37,47,33,27,44,36,36,37,36,39,54,27,46,83,72,70,71,54,56,97,37,86,78,32,34,18,39,48,46,35,24,41,37,58,30,72,88,52,35,16,73,58,33,50,48,56,31,23,76,74,65,74,47,82,49,66,67,43,44,38,78,67,74,52,55,37,77,36,46,56,62,58,56,67,56,79,68,99,55,90,70,76,69,89,40,57,62,47,73,48,86,65,102,50,47,43,44,26,7,53,38,57,67,25,30,54,44,36,42,62,47,48,45,56,61,49,45,59,58,49,52,75,42,38,67,68,62,27,66,40,70,75,48,93,75,66,42,28,30,53,41,55,46,46,20,42,42,62,41,48,64,46,68,59,52,36,54,51,54,50,50,57,58,61,73,76,108